Protein 7QXV (pdb70)

Solvent-accessible surface area: 16713 Å² total; per-residue (Å²): 217,63,75,45,90,71,9,70,115,13,85,74,102,37,123,72,80,173,27,49,56,4,3,101,96,36,65,40,15,7,0,47,0,4,29,20,14,29,96,98,39,2,104,31,4,104,53,94,15,115,36,0,0,52,24,0,83,67,0,18,36,0,70,0,28,1,44,11,70,38,0,14,0,30,2,20,1,107,1,48,94,45,112,14,61,35,159,72,3,49,0,74,14,76,110,53,0,5,0,80,5,26,20,80,54,18,48,12,4,0,7,2,69,42,146,44,247,162,27,86,93,54,0,0,10,1,0,4,44,34,0,55,7,1,1,29,0,41,33,17,162,132,8,64,63,103,20,4,109,62,7,23,85,110,12,54,31,134,129,35,82,139,29,161,78,91,120,126,102,58,121,162,84,86,120,72,91,41,81,80,132,37,1,26,57,57,0,110,75,12,58,59,42,132,52,4,65,98,1,19,160,133,5,52,24,71,49,30,58,0,2,133,18,10,26,103,71,0,1,45,54,5,58,51,54,0,0,28,55,0,0,57,14,0,57,123,65,81,10,46,0,36,0,40,0,18,35,104,2,3,47,0,5,10,8,11,83,0,74,121,22,30,97,112,154,75,76,0,8,0,86,22,158,94,4,24,0,48,0,34,46,91,42,9,45,30,0,12,0,0,67,8,17,18,176,42,35,61,10,6,1,0,0,1,2,4,101,110,30,47,86,0,0,23,0,37,3,28,58,74,161,58,107,73,8,64,94,65,0,93,104,1,6,80,129,12,88,82,174

Foldseek 3Di:
DQLQVLLVVLCVVCVPDDLQVSCVVSVHASQQNLLSCDVPFKFWWADDVVVLLVLQQQFWWWWKWFADPFKIKIFIGHSPPWADDQQWIWSPDAQGWTKIFNCVQWFTKMWGFDADPVGTKIKIWTAGLQNYTGMMIIHDPRTRVVSVVVSCVVTTDPDSDDRNHDPDPDLPQAPQADALVVLQVQQQPDADPVCVVVSCVVRVHDVVRSLVSHDVVFKAWFDLCLVVLLLVLQCVVFAWKWKWHHDPTMITIHTGGQPDWDADDQWIWTDDPGMIMTGRSVQFPTWMWGWGAHNQGTWIKIWTAGPVGDTRMIMTADDDPPHHGDVSRVVSVVVTGGD

Sequence (339 aa):
KSIYEQYLQAKADNPGKYARDLATLMGISEAELTHSRVSHDAKRLKGDARALLAALEAVGEVKAITRNTYAVHEQMGRYENQHLNGHAGLILNPRNLDLRLALNNQWASAFTLTEETRHGVRHSIQFFDHQGDALHKVYVTEQTDMPAWEALLAQFITTENPELQLEPLSAPEVTEPTATDEAVDAEWRAMTDVHEFAQLLKRNNLTRQQAFRAVGNDLAYQVDNSSLTQLLLNIAQQEQNEIMIFVGNRGCVQIFTGMIEKVTPHQDWINVFNQRFTLHLIETTIAESWITRKPTKDGFVTSSLELFAADGTQIAQLYGQRTEGQPEQTQWREQIARLNNNK

InterPro domains:
  IPR007845 Haemin-degrading HemS/ChuX domain [PF05171] (29-157)
  IPR007845 Haemin-degrading HemS/ChuX domain [PF05171] (207-337)
  IPR053733 Heme Transport and Utilization Superfamily [G3DSA:3.40.1570.10] (13-281)
  IPR053733 Heme Transport and Utilization Superfamily [G3DSA:3.40.1570.10] (82-333)
  IPR053733 Heme Transport and Utilization Superfamily [SSF144064] (4-338)

Organism: Yersinia enterocolitica (NCBI:txid630)

Radius of gyration: 20.81 Å; Cα contacts (8 Å, |Δi|>4): 729; chains: 1; bounding box: 58×43×39 Å

B-factor: mean 54.01, std 19.14, range [30.0, 168.68]

Nearest PDB structures (foldseek):
  7qxv-assembly1_A  TM=1.003E+00  e=5.743E-72  Yersinia enterocolitica
  2j0r-assembly1_A  TM=1.002E+00  e=6.030E-65  Yersinia enterocolitica
  2j0p-assembly1_A  TM=9.733E-01  e=3.669E-62  Yersinia enterocolitica
  4cdp-assembly1_A  TM=9.755E-01  e=5.292E-54  Escherichia coli O157:H7
  1u9t-assembly1_A-2  TM=9.437E-01  e=3.540E-50  Escherichia coli O157:H7 str. EDL933

Structure (mmCIF, N/CA/C/O backbone):
data_7QXV
#
_entry.id   7QXV
#
_cell.length_a   62.028
_cell.length_b   69.613
_cell.length_c   73.766
_cell.angle_alpha   90.000
_cell.angle_beta   90.000
_cell.angle_gamma   90.000
#
_symmetry.space_group_name_H-M   'P 21 21 21'
#
loop_
_entity.id
_entity.type
_entity.pdbx_description
1 polymer 'Hemin transport protein'
2 non-polymer DI(HYDROXYETHYL)ETHER
3 water water
#
loop_
_atom_site.group_PDB
_atom_site.id
_atom_site.type_symbol
_atom_site.label_atom_id
_atom_site.label_alt_id
_atom_site.label_comp_id
_atom_site.label_asym_id
_atom_site.label_entity_id
_atom_site.label_seq_id
_atom_site.pdbx_PDB_ins_code
_atom_site.Cartn_x
_atom_site.Cartn_y
_atom_site.Cartn_z
_atom_site.occupancy
_atom_site.B_iso_or_equiv
_atom_site.auth_seq_id
_atom_site.auth_comp_id
_atom_site.auth_asym_id
_atom_site.auth_atom_id
_atom_site.pdbx_PDB_model_num
ATOM 1 N N . LYS A 1 3 ? 42.177 -6.089 -26.369 1.00 68.21 3 LYS A N 1
ATOM 2 C CA . LYS A 1 3 ? 41.852 -7.408 -26.995 1.00 72.53 3 LYS A CA 1
ATOM 3 C C . LYS A 1 3 ? 40.837 -8.175 -26.129 1.00 69.53 3 LYS A C 1
ATOM 4 O O . LYS A 1 3 ? 39.674 -8.263 -26.564 1.00 68.91 3 LYS A O 1
ATOM 10 N N . SER A 1 4 ? 41.243 -8.720 -24.973 1.00 63.05 4 SER A N 1
ATOM 11 C CA . SER A 1 4 ? 40.367 -9.480 -24.035 1.00 60.96 4 SER A CA 1
ATOM 12 C C . SER A 1 4 ? 39.247 -8.575 -23.507 1.00 56.00 4 SER A C 1
ATOM 13 O O . SER A 1 4 ? 39.475 -7.347 -23.421 1.00 59.01 4 SER A O 1
ATOM 16 N N . ILE A 1 5 ? 38.087 -9.148 -23.160 1.00 53.77 5 ILE A N 1
ATOM 17 C CA . ILE A 1 5 ? 36.911 -8.375 -22.635 1.00 54.18 5 ILE A CA 1
ATOM 18 C C . ILE A 1 5 ? 37.335 -7.602 -21.374 1.00 46.61 5 ILE A C 1
ATOM 19 O O . ILE A 1 5 ? 36.964 -6.413 -21.267 1.00 45.80 5 ILE A O 1
ATOM 24 N N . TYR A 1 6 ? 38.102 -8.237 -20.484 1.00 43.55 6 TYR A N 1
ATOM 25 C CA . TYR A 1 6 ? 38.657 -7.607 -19.254 1.00 47.55 6 TYR A CA 1
ATOM 26 C C . TYR A 1 6 ? 39.462 -6.356 -19.617 1.00 49.96 6 TYR A C 1
ATOM 27 O O . TYR A 1 6 ? 39.260 -5.311 -18.976 1.00 45.07 6 TYR A O 1
ATOM 36 N N . GLU A 1 7 ? 40.340 -6.471 -20.619 1.00 56.04 7 GLU A N 1
ATOM 37 C CA . GLU A 1 7 ? 41.249 -5.387 -21.085 1.00 60.64 7 GLU A CA 1
ATOM 38 C C . GLU A 1 7 ? 40.409 -4.242 -21.650 1.00 52.83 7 GLU A C 1
ATOM 39 O O . GLU A 1 7 ? 40.708 -3.057 -21.372 1.00 52.60 7 GLU A O 1
ATOM 45 N N . GLN A 1 8 ? 39.373 -4.583 -22.402 1.00 49.86 8 GLN A N 1
ATOM 46 C CA . GLN A 1 8 ? 38.366 -3.588 -22.852 1.00 51.47 8 GLN A CA 1
ATOM 47 C C . GLN A 1 8 ? 37.738 -2.894 -21.637 1.00 48.50 8 GLN A C 1
ATOM 48 O O . GLN A 1 8 ? 37.540 -1.652 -21.659 1.00 48.71 8 GLN A O 1
ATOM 54 N N . TYR A 1 9 ? 37.426 -3.671 -20.606 1.00 47.04 9 TYR A N 1
ATOM 55 C CA . TYR A 1 9 ? 36.817 -3.155 -19.363 1.00 44.97 9 TYR A CA 1
ATOM 56 C C . TYR A 1 9 ? 37.763 -2.139 -18.735 1.00 46.93 9 TYR A C 1
ATOM 57 O O . TYR A 1 9 ? 37.309 -1.042 -18.377 1.00 48.05 9 TYR A O 1
ATOM 66 N N . LEU A 1 10 ? 39.033 -2.517 -18.579 1.00 47.65 10 LEU A N 1
ATOM 67 C CA . LEU A 1 10 ? 40.067 -1.641 -17.975 1.00 49.04 10 LEU A CA 1
ATOM 68 C C . LEU A 1 10 ? 40.146 -0.345 -18.771 1.00 48.95 10 LEU A C 1
ATOM 69 O O . LEU A 1 10 ? 40.173 0.732 -18.141 1.00 48.11 10 LEU A O 1
ATOM 74 N N . GLN A 1 11 ? 40.124 -0.449 -20.099 1.00 50.08 11 GLN A N 1
ATOM 75 C CA . GLN A 1 11 ? 40.181 0.736 -20.995 1.00 59.82 11 GLN A CA 1
ATOM 76 C C . GLN A 1 11 ? 38.958 1.632 -20.748 1.00 57.77 11 GLN A C 1
ATOM 77 O O . GLN A 1 11 ? 39.120 2.841 -20.534 1.00 56.85 11 GLN A O 1
ATOM 83 N N . ALA A 1 12 ? 37.762 1.052 -20.795 1.00 55.34 12 ALA A N 1
ATOM 84 C CA . ALA A 1 12 ? 36.488 1.782 -20.612 1.00 54.53 12 ALA A CA 1
ATOM 85 C C . ALA A 1 12 ? 36.495 2.475 -19.240 1.00 55.40 12 ALA A C 1
ATOM 86 O O . ALA A 1 12 ? 36.045 3.634 -19.158 1.00 55.61 12 ALA A O 1
ATOM 88 N N . LYS A 1 13 ? 36.996 1.796 -18.202 1.00 51.04 13 LYS A N 1
ATOM 89 C CA . LYS A 1 13 ? 37.036 2.342 -16.822 1.00 55.93 13 LYS A CA 1
ATOM 90 C C . LYS A 1 13 ? 37.967 3.559 -16.816 1.00 58.66 13 LYS A C 1
ATOM 91 O O . LYS A 1 13 ? 37.549 4.629 -16.321 1.00 57.75 13 LYS A O 1
ATOM 97 N N . ALA A 1 14 ? 39.181 3.408 -17.360 1.00 59.97 14 ALA A N 1
ATOM 98 C CA . ALA A 1 14 ? 40.148 4.517 -17.523 1.00 62.36 14 ALA A CA 1
ATOM 99 C C . ALA A 1 14 ? 39.468 5.677 -18.269 1.00 61.57 14 ALA A C 1
ATOM 100 O O . ALA A 1 14 ? 39.459 6.774 -17.726 1.00 54.04 14 ALA A O 1
ATOM 102 N N . ASP A 1 15 ? 38.859 5.420 -19.434 1.00 67.09 15 ASP A N 1
ATOM 103 C CA . ASP A 1 15 ? 38.306 6.472 -20.336 1.00 68.61 15 ASP A CA 1
ATOM 104 C C . ASP A 1 15 ? 37.010 7.072 -19.758 1.00 61.48 15 ASP A C 1
ATOM 105 O O . ASP A 1 15 ? 36.636 8.159 -20.201 1.00 60.23 15 ASP A O 1
ATOM 110 N N . ASN A 1 16 ? 36.341 6.385 -18.828 1.00 64.28 16 ASN A N 1
ATOM 111 C CA . ASN A 1 16 ? 35.089 6.846 -18.166 1.00 61.78 16 ASN A CA 1
ATOM 112 C C . ASN A 1 16 ? 35.218 6.642 -16.664 1.00 61.54 16 ASN A C 1
ATOM 113 O O . ASN A 1 16 ? 34.644 5.709 -16.106 1.00 66.97 16 ASN A O 1
ATOM 118 N N . PRO A 1 17 ? 35.968 7.522 -15.964 1.00 67.14 17 PRO A N 1
ATOM 119 C CA . PRO A 1 17 ? 36.185 7.396 -14.521 1.00 63.93 17 PRO A CA 1
ATOM 120 C C . PRO A 1 17 ? 34.931 7.627 -13.667 1.00 65.44 17 PRO A C 1
ATOM 121 O O . PRO A 1 17 ? 34.979 7.298 -12.496 1.00 63.69 17 PRO A O 1
ATOM 125 N N . GLY A 1 18 ? 33.877 8.213 -14.251 1.00 63.75 18 GLY A N 1
ATOM 126 C CA . GLY A 1 18 ? 32.623 8.539 -13.544 1.00 64.31 18 GLY A CA 1
ATOM 127 C C . GLY A 1 18 ? 31.554 7.465 -13.694 1.00 64.90 18 GLY A C 1
ATOM 128 O O . GLY A 1 18 ? 30.443 7.692 -13.194 1.00 66.84 18 GLY A O 1
ATOM 129 N N . LYS A 1 19 ? 31.859 6.329 -14.332 1.00 64.83 19 LYS A N 1
ATOM 130 C CA . LYS A 1 19 ? 30.834 5.345 -14.778 1.00 63.70 19 LYS A CA 1
ATOM 131 C C . LYS A 1 19 ? 30.905 4.056 -13.955 1.00 64.73 19 LYS A C 1
ATOM 132 O O . LYS A 1 19 ? 32.012 3.510 -13.766 1.00 64.05 19 LYS A O 1
ATOM 138 N N . TYR A 1 20 ? 29.737 3.565 -13.551 1.00 61.08 20 TYR A N 1
ATOM 139 C CA . TYR A 1 20 ? 29.552 2.315 -12.777 1.00 62.71 20 TYR A CA 1
ATOM 140 C C . TYR A 1 20 ? 29.555 1.108 -13.718 1.00 51.31 20 TYR A C 1
ATOM 141 O O . TYR A 1 20 ? 29.376 1.252 -14.941 1.00 45.48 20 TYR A O 1
ATOM 150 N N . ALA A 1 21 ? 29.763 -0.071 -13.138 1.00 43.27 21 ALA A N 1
ATOM 151 C CA . ALA A 1 21 ? 29.884 -1.352 -13.866 1.00 46.19 21 ALA A CA 1
ATOM 152 C C . ALA A 1 21 ? 28.786 -1.411 -14.932 1.00 47.92 21 ALA A C 1
ATOM 153 O O . ALA A 1 21 ? 29.086 -1.740 -16.071 1.00 46.32 21 ALA A O 1
ATOM 155 N N . ARG A 1 22 ? 27.547 -1.103 -14.545 1.00 50.12 22 ARG A N 1
ATOM 156 C CA . ARG A 1 22 ? 26.360 -1.207 -15.417 1.00 49.13 22 ARG A CA 1
ATOM 157 C C . ARG A 1 22 ? 26.614 -0.370 -16.677 1.00 52.78 22 ARG A C 1
ATOM 158 O O . ARG A 1 22 ? 26.462 -0.928 -17.756 1.00 49.12 22 ARG A O 1
ATOM 166 N N . ASP A 1 23 ? 26.985 0.908 -16.545 1.00 53.80 23 ASP A N 1
ATOM 167 C CA . ASP A 1 23 ? 27.116 1.832 -17.706 1.00 57.77 23 ASP A CA 1
ATOM 168 C C . ASP A 1 23 ? 28.367 1.477 -18.525 1.00 57.80 23 ASP A C 1
ATOM 169 O O . ASP A 1 23 ? 28.327 1.690 -19.746 1.00 53.90 23 ASP A O 1
ATOM 174 N N . LEU A 1 24 ? 29.428 0.964 -17.884 1.00 48.01 24 LEU A N 1
ATOM 175 C CA . LEU A 1 24 ? 30.634 0.458 -18.590 1.00 51.77 24 LEU A CA 1
ATOM 176 C C . LEU A 1 24 ? 30.286 -0.744 -19.489 1.00 47.77 24 LEU A C 1
ATOM 177 O O . LEU A 1 24 ? 30.900 -0.850 -20.573 1.00 45.19 24 LEU A O 1
ATOM 182 N N . ALA A 1 25 ? 29.386 -1.628 -19.048 1.00 46.91 25 ALA A N 1
ATOM 183 C CA . ALA A 1 25 ? 28.868 -2.788 -19.822 1.00 50.60 25 ALA A CA 1
ATOM 184 C C . ALA A 1 25 ? 28.158 -2.303 -21.097 1.00 48.40 25 ALA A C 1
ATOM 185 O O . ALA A 1 25 ? 28.423 -2.864 -22.180 1.00 48.17 25 ALA A O 1
ATOM 187 N N . THR A 1 26 ? 27.290 -1.299 -20.971 1.00 46.53 26 THR A N 1
ATOM 188 C CA . THR A 1 26 ? 26.540 -0.705 -22.103 1.00 53.52 26 THR A CA 1
ATOM 189 C C . THR A 1 26 ? 27.529 -0.212 -23.161 1.00 52.63 26 THR A C 1
ATOM 190 O O . THR A 1 26 ? 27.500 -0.761 -24.269 1.00 51.41 26 THR A O 1
ATOM 194 N N . LEU A 1 27 ? 28.372 0.765 -22.820 1.00 52.46 27 LEU A N 1
ATOM 195 C CA . LEU A 1 27 ? 29.472 1.259 -23.692 1.00 56.15 27 LEU A CA 1
ATOM 196 C C . LEU A 1 27 ? 30.167 0.083 -24.385 1.00 54.24 27 LEU A C 1
ATOM 197 O O . LEU A 1 27 ? 30.396 0.165 -25.605 1.00 58.17 27 LEU A O 1
ATOM 202 N N . MET A 1 28 ? 30.503 -0.962 -23.625 1.00 46.75 28 MET A N 1
ATOM 203 C CA . MET A 1 28 ? 31.230 -2.150 -24.134 1.00 46.09 28 MET A CA 1
ATOM 204 C C . MET A 1 28 ? 30.323 -3.042 -24.994 1.00 42.94 28 MET A C 1
ATOM 205 O O . MET A 1 28 ? 30.870 -3.957 -25.624 1.00 41.14 28 MET A O 1
ATOM 210 N N . GLY A 1 29 ? 28.999 -2.834 -24.965 1.00 44.80 29 GLY A N 1
ATOM 211 C CA . GLY A 1 29 ? 27.994 -3.632 -25.699 1.00 42.20 29 GLY A CA 1
ATOM 212 C C . GLY A 1 29 ? 27.828 -5.039 -25.150 1.00 42.84 29 GLY A C 1
ATOM 213 O O . GLY A 1 29 ? 27.523 -5.945 -25.956 1.00 38.71 29 GLY A O 1
ATOM 214 N N . ILE A 1 30 ? 27.962 -5.223 -23.831 1.00 40.30 30 ILE A N 1
ATOM 215 C CA . ILE A 1 30 ? 27.686 -6.530 -23.158 1.00 41.97 30 ILE A CA 1
ATOM 216 C C . ILE A 1 30 ? 26.754 -6.314 -21.960 1.00 41.85 30 ILE A C 1
ATOM 217 O O . ILE A 1 30 ? 26.504 -5.143 -21.583 1.00 40.94 30 ILE A O 1
ATOM 222 N N . SER A 1 31 ? 26.262 -7.408 -21.376 1.00 35.38 31 SER A N 1
ATOM 223 C CA . SER A 1 31 ? 25.489 -7.359 -20.118 1.00 37.28 31 SER A CA 1
ATOM 224 C C . SER A 1 31 ? 26.463 -7.141 -18.962 1.00 40.16 31 SER A C 1
ATOM 225 O O . SER A 1 31 ? 27.680 -7.448 -19.122 1.00 38.98 31 SER A O 1
ATOM 228 N N . GLU A 1 32 ? 25.948 -6.649 -17.833 1.00 42.61 32 GLU A N 1
ATOM 229 C CA . GLU A 1 32 ? 26.733 -6.487 -16.584 1.00 43.82 32 GLU A CA 1
ATOM 230 C C . GLU A 1 32 ? 27.236 -7.869 -16.135 1.00 41.99 32 GLU A C 1
ATOM 231 O O . GLU A 1 32 ? 28.390 -7.960 -15.658 1.00 42.71 32 GLU A O 1
ATOM 237 N N . ALA A 1 33 ? 26.418 -8.907 -16.299 1.00 38.65 33 ALA A N 1
ATOM 238 C CA . ALA A 1 33 ? 26.782 -10.304 -15.977 1.00 40.32 33 ALA A CA 1
ATOM 239 C C . ALA A 1 33 ? 28.052 -10.709 -16.725 1.00 41.02 33 ALA A C 1
ATOM 240 O O . ALA A 1 33 ? 28.922 -11.317 -16.084 1.00 46.04 33 ALA A O 1
ATOM 242 N N . GLU A 1 34 ? 28.151 -10.420 -18.024 1.00 46.20 34 GLU A N 1
ATOM 243 C CA . GLU A 1 34 ? 29.299 -10.850 -18.887 1.00 45.05 34 GLU A CA 1
ATOM 244 C C . GLU A 1 34 ? 30.558 -10.074 -18.514 1.00 40.72 34 GLU A C 1
ATOM 245 O O . GLU A 1 34 ? 31.632 -10.682 -18.487 1.00 42.01 34 GLU A O 1
ATOM 251 N N . LEU A 1 35 ? 30.416 -8.783 -18.221 1.00 38.88 35 LEU A N 1
ATOM 252 C CA . LEU A 1 35 ? 31.489 -7.962 -17.628 1.00 42.09 35 LEU A CA 1
ATOM 253 C C . LEU A 1 35 ? 32.012 -8.635 -16.361 1.00 42.03 35 LEU A C 1
ATOM 254 O O . LEU A 1 35 ? 33.209 -8.814 -16.239 1.00 44.00 35 LEU A O 1
ATOM 259 N N . THR A 1 36 ? 31.142 -8.983 -15.436 1.00 41.60 36 THR A N 1
ATOM 260 C CA . THR A 1 36 ? 31.541 -9.635 -14.166 1.00 43.10 36 THR A CA 1
ATOM 261 C C . THR A 1 36 ? 32.272 -10.950 -14.492 1.00 42.45 36 THR A C 1
ATOM 262 O O . THR A 1 36 ? 33.241 -11.298 -13.814 1.00 48.63 36 THR A O 1
ATOM 266 N N . HIS A 1 37 ? 31.786 -11.706 -15.465 1.00 41.94 37 HIS A N 1
ATOM 267 C CA . HIS A 1 37 ? 32.366 -13.010 -15.863 1.00 41.67 37 HIS A CA 1
ATOM 268 C C . HIS A 1 37 ? 33.844 -12.796 -16.241 1.00 47.70 37 HIS A C 1
ATOM 269 O O . HIS A 1 37 ? 34.682 -13.652 -15.855 1.00 43.65 37 HIS A O 1
ATOM 276 N N . SER A 1 38 ? 34.149 -11.688 -16.936 1.00 44.83 38 SER A N 1
ATOM 277 C CA . SER A 1 38 ? 35.513 -11.327 -17.415 1.00 43.42 38 SER A CA 1
ATOM 278 C C . SER A 1 38 ? 36.390 -10.909 -16.231 1.00 43.86 38 SER A C 1
ATOM 279 O O . SER A 1 38 ? 37.619 -10.982 -16.361 1.00 39.62 38 SER A O 1
ATOM 282 N N . ARG A 1 39 ? 35.783 -10.467 -15.128 1.00 40.82 39 ARG A N 1
ATOM 283 C CA . ARG A 1 39 ? 36.527 -10.019 -13.924 1.00 39.80 39 ARG A CA 1
ATOM 284 C C . ARG A 1 39 ? 36.836 -11.223 -13.047 1.00 38.66 39 ARG A C 1
ATOM 285 O O . ARG A 1 39 ? 37.546 -11.056 -12.062 1.00 43.49 39 ARG A O 1
ATOM 293 N N . VAL A 1 40 ? 36.374 -12.413 -13.416 1.00 39.20 40 VAL A N 1
ATOM 294 C CA . VAL A 1 40 ? 36.761 -13.631 -12.658 1.00 42.49 40 VAL A CA 1
ATOM 295 C C . VAL A 1 40 ? 38.261 -13.917 -12.885 1.00 49.95 40 VAL A C 1
ATOM 296 O O . VAL A 1 40 ? 38.719 -13.866 -14.052 1.00 44.95 40 VAL A O 1
ATOM 300 N N . SER A 1 41 ? 38.978 -14.237 -11.802 1.00 49.64 41 SER A N 1
ATOM 301 C CA . SER A 1 41 ? 40.450 -14.414 -11.736 1.00 58.54 41 SER A CA 1
ATOM 302 C C . SER A 1 41 ? 41.123 -13.063 -11.435 1.00 56.94 41 SER A C 1
ATOM 303 O O . SER A 1 41 ? 42.327 -13.085 -11.151 1.00 54.68 41 SER A O 1
ATOM 306 N N . HIS A 1 42 ? 40.390 -11.939 -11.473 1.00 50.86 42 HIS A N 1
ATOM 307 C CA . HIS A 1 42 ? 40.945 -10.581 -11.220 1.00 51.93 42 HIS A CA 1
ATOM 308 C C . HIS A 1 42 ? 40.440 -10.072 -9.871 1.00 47.48 42 HIS A C 1
ATOM 309 O O . HIS A 1 42 ? 41.230 -10.069 -8.942 1.00 49.85 42 HIS A O 1
ATOM 316 N N . ASP A 1 43 ? 39.181 -9.648 -9.773 1.00 51.97 43 ASP A N 1
ATOM 317 C CA . ASP A 1 43 ? 38.569 -9.180 -8.493 1.00 50.49 43 ASP A CA 1
ATOM 318 C C . ASP A 1 43 ? 37.217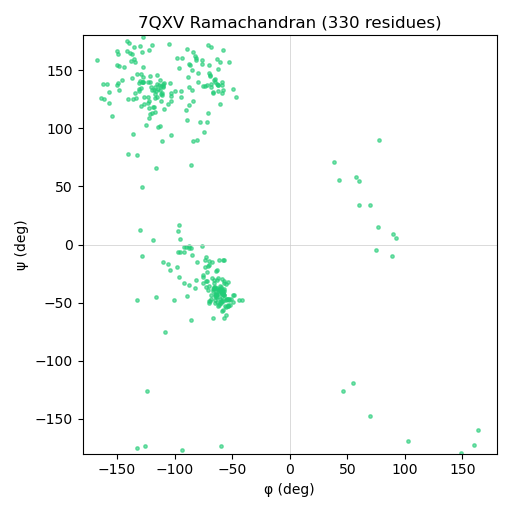 -9.854 -8.226 1.00 46.79 43 ASP A C 1
ATOM 319 O O . ASP A 1 43 ? 36.546 -9.375 -7.317 1.00 46.18 43 ASP A O 1
ATOM 324 N N . ALA A 1 44 ? 36.850 -10.917 -8.961 1.00 41.03 44 ALA A N 1
ATOM 325 C CA . ALA A 1 44 ? 35.548 -11.602 -8.855 1.00 42.04 44 ALA A CA 1
ATOM 326 C C . ALA A 1 44 ? 35.736 -13.119 -8.835 1.00 42.75 44 ALA A C 1
ATOM 327 O O . ALA A 1 44 ? 36.784 -13.571 -9.271 1.00 45.74 44 ALA A O 1
ATOM 329 N N . LYS A 1 45 ? 34.746 -13.860 -8.339 1.00 43.29 45 LYS A N 1
ATOM 330 C CA . LYS A 1 45 ? 34.676 -15.348 -8.388 1.00 45.61 45 LYS A CA 1
ATOM 331 C C . LYS A 1 45 ? 33.249 -15.770 -8.767 1.00 42.57 45 LYS A C 1
ATOM 332 O O . LYS A 1 45 ? 32.304 -15.103 -8.367 1.00 41.56 45 LYS A O 1
ATOM 338 N N . ARG A 1 46 ? 33.105 -16.834 -9.545 1.00 40.14 46 ARG A N 1
ATOM 339 C CA . ARG A 1 46 ? 31.808 -17.472 -9.817 1.00 40.12 46 ARG A CA 1
ATOM 340 C C . ARG A 1 46 ? 31.345 -18.143 -8.523 1.00 44.41 46 ARG A C 1
ATOM 341 O O . ARG A 1 46 ? 32.217 -18.617 -7.777 1.00 43.35 46 ARG A O 1
ATOM 349 N N . LEU A 1 47 ? 30.026 -18.152 -8.270 1.00 45.97 47 LEU A N 1
ATOM 350 C CA . LEU A 1 47 ? 29.377 -18.863 -7.132 1.00 46.83 47 LEU A CA 1
ATOM 351 C C . LEU A 1 47 ? 28.475 -19.956 -7.704 1.00 44.99 47 LEU A C 1
ATOM 352 O O . LEU A 1 47 ? 27.853 -19.669 -8.728 1.00 45.66 47 LEU A O 1
ATOM 357 N N . LYS A 1 48 ? 28.483 -21.144 -7.082 1.00 51.93 48 LYS A N 1
ATOM 358 C CA . LYS A 1 48 ? 27.588 -22.319 -7.298 1.00 59.77 48 LYS A CA 1
ATOM 359 C C . LYS A 1 48 ? 26.126 -21.886 -7.367 1.00 65.53 48 LYS A C 1
ATOM 360 O O . LYS A 1 48 ? 25.661 -21.275 -6.385 1.00 68.23 48 LYS A O 1
ATOM 366 N N . GLY A 1 49 ? 25.429 -22.278 -8.444 1.00 79.82 49 GLY A N 1
ATOM 367 C CA . GLY A 1 49 ? 24.091 -21.792 -8.849 1.00 79.50 49 GLY A CA 1
ATOM 368 C C . GLY A 1 49 ? 23.025 -22.041 -7.792 1.00 79.62 49 GLY A C 1
ATOM 369 O O . GLY A 1 49 ? 23.375 -22.503 -6.687 1.00 90.25 49 GLY A O 1
ATOM 370 N N . ASP A 1 50 ? 21.764 -21.752 -8.135 1.00 77.48 50 ASP A N 1
ATOM 371 C CA . ASP A 1 50 ? 20.594 -21.787 -7.223 1.00 64.50 50 ASP A CA 1
ATOM 372 C C . ASP A 1 50 ? 20.639 -20.520 -6.351 1.00 53.53 50 ASP A C 1
ATOM 373 O O . ASP A 1 50 ? 21.251 -20.550 -5.272 1.00 47.88 50 ASP A O 1
ATOM 378 N N . ALA A 1 51 ? 20.019 -19.431 -6.809 1.00 44.73 51 ALA A N 1
ATOM 379 C CA . ALA A 1 51 ? 19.836 -18.192 -6.023 1.00 42.06 51 ALA A CA 1
ATOM 380 C C . ALA A 1 51 ? 19.089 -18.490 -4.726 1.00 45.40 51 ALA A C 1
ATOM 381 O O . ALA A 1 51 ? 19.330 -17.772 -3.757 1.00 49.23 51 ALA A O 1
ATOM 383 N N . ARG A 1 52 ? 18.190 -19.478 -4.717 1.00 48.52 52 ARG A N 1
ATOM 384 C CA . ARG A 1 52 ? 17.433 -19.877 -3.496 1.00 54.74 52 ARG A CA 1
ATOM 385 C C . ARG A 1 52 ? 18.421 -20.302 -2.394 1.00 47.60 52 ARG A C 1
ATOM 386 O O . ARG A 1 52 ? 18.236 -19.874 -1.248 1.00 47.67 52 ARG A O 1
ATOM 394 N N . ALA A 1 53 ? 19.434 -21.103 -2.734 1.00 46.29 53 ALA A N 1
ATOM 395 C CA . ALA A 1 53 ? 20.478 -21.590 -1.799 1.00 45.29 53 ALA A CA 1
ATOM 396 C C . ALA A 1 53 ? 21.318 -20.417 -1.279 1.00 42.93 53 A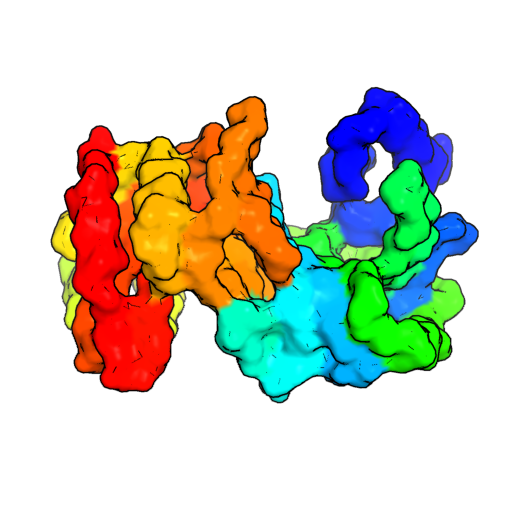LA A C 1
ATOM 397 O O . ALA A 1 53 ? 21.640 -20.408 -0.075 1.00 42.50 53 ALA A O 1
ATOM 399 N N . LEU A 1 54 ? 21.693 -19.479 -2.151 1.00 42.21 54 LEU A N 1
ATOM 400 C CA . LEU A 1 54 ? 22.532 -18.313 -1.752 1.00 44.46 54 LEU A CA 1
ATOM 401 C C . LEU A 1 54 ? 21.722 -17.392 -0.840 1.00 40.29 54 LEU A C 1
ATOM 402 O O . LEU A 1 54 ? 22.287 -16.904 0.183 1.00 36.39 54 LEU A O 1
ATOM 407 N N . LEU A 1 55 ? 20.464 -17.151 -1.205 1.00 40.07 55 LEU A N 1
ATOM 408 C CA . LEU A 1 55 ? 19.557 -16.268 -0.431 1.00 41.57 55 LEU A CA 1
ATOM 409 C C . LEU A 1 55 ? 19.346 -16.882 0.953 1.00 38.81 55 LEU A C 1
ATOM 410 O O . LEU A 1 55 ? 19.559 -16.168 1.946 1.00 39.94 55 LEU A O 1
ATOM 415 N N . ALA A 1 56 ? 19.009 -18.169 1.014 1.00 34.31 56 ALA A N 1
ATOM 416 C CA . ALA A 1 56 ? 18.824 -18.905 2.283 1.00 35.13 56 ALA A CA 1
ATOM 417 C C . ALA A 1 56 ? 20.087 -18.754 3.138 1.00 37.59 56 ALA A C 1
ATOM 418 O O . ALA A 1 56 ? 19.955 -18.464 4.334 1.00 41.48 56 ALA A O 1
ATOM 420 N N . ALA A 1 57 ? 21.265 -18.949 2.535 1.00 42.02 57 ALA A N 1
ATOM 421 C CA . ALA A 1 57 ? 22.570 -18.939 3.217 1.00 39.90 57 ALA A CA 1
ATOM 422 C C . ALA A 1 57 ? 22.838 -17.538 3.748 1.00 35.76 57 ALA A C 1
ATOM 423 O O . ALA A 1 57 ? 23.348 -17.423 4.858 1.00 42.01 57 ALA A O 1
ATOM 425 N N . LEU A 1 58 ? 22.441 -16.507 3.022 1.00 34.60 58 LEU A N 1
ATOM 426 C CA . LEU A 1 58 ? 22.666 -15.097 3.463 1.00 39.84 58 LEU A CA 1
ATOM 427 C C . LEU A 1 58 ? 22.023 -14.821 4.831 1.00 41.01 58 LEU A C 1
ATOM 428 O O . LEU A 1 58 ? 22.302 -13.763 5.407 1.00 44.53 58 LEU A O 1
ATOM 433 N N . GLU A 1 59 ? 21.149 -15.690 5.331 1.00 41.75 59 GLU A N 1
ATOM 434 C CA . GLU A 1 59 ? 20.518 -15.458 6.647 1.00 42.91 59 GLU A CA 1
ATOM 435 C C . GLU A 1 59 ? 21.595 -15.465 7.741 1.00 42.22 59 GLU A C 1
ATOM 436 O O . GLU A 1 59 ? 21.418 -14.779 8.736 1.00 43.53 59 GLU A O 1
ATOM 442 N N . ALA A 1 60 ? 22.670 -16.224 7.551 1.00 44.88 60 ALA A N 1
ATOM 443 C CA . ALA A 1 60 ? 23.747 -16.426 8.549 1.00 41.35 60 ALA A CA 1
ATOM 444 C C . ALA A 1 60 ? 24.599 -15.163 8.748 1.00 42.65 60 ALA A C 1
ATOM 445 O O . ALA A 1 60 ? 25.273 -15.106 9.774 1.00 41.09 60 ALA A O 1
ATOM 447 N N . VAL A 1 61 ? 24.572 -14.190 7.830 1.00 42.13 61 VAL A N 1
ATOM 448 C CA . VAL A 1 61 ? 25.604 -13.115 7.773 1.00 41.83 61 VAL A CA 1
ATOM 449 C C . VAL A 1 61 ? 25.120 -11.844 8.474 1.00 42.14 61 VAL A C 1
ATOM 450 O O . VAL A 1 61 ? 25.920 -10.911 8.571 1.00 44.68 61 VAL A O 1
ATOM 454 N N . GLY A 1 62 ? 23.867 -11.773 8.910 1.00 42.01 62 GLY A N 1
ATOM 455 C CA . GLY A 1 62 ? 23.365 -10.595 9.641 1.00 39.34 62 GLY A CA 1
ATOM 456 C C . GLY A 1 62 ? 23.237 -9.384 8.741 1.00 41.70 62 GLY A C 1
ATOM 457 O O . GLY A 1 62 ? 22.900 -9.551 7.549 1.00 43.41 62 GLY A O 1
ATOM 458 N N . GLU A 1 63 ? 23.446 -8.193 9.294 1.00 39.56 63 GLU A N 1
ATOM 459 C CA . GLU A 1 63 ? 23.099 -6.916 8.612 1.00 43.91 63 GLU A CA 1
ATOM 460 C C . GLU A 1 63 ? 23.981 -6.727 7.385 1.00 41.56 63 GLU A C 1
ATOM 461 O O . GLU A 1 63 ? 25.195 -6.823 7.541 1.00 43.07 63 GLU A O 1
ATOM 467 N N . VAL A 1 64 ? 23.389 -6.400 6.239 1.00 41.37 64 VAL A N 1
ATOM 468 C CA . VAL A 1 64 ? 24.125 -6.061 4.983 1.00 39.58 64 VAL A CA 1
ATOM 469 C C . VAL A 1 64 ? 23.384 -4.924 4.287 1.00 37.24 64 VAL A C 1
ATOM 470 O O . VAL A 1 64 ? 22.344 -4.475 4.802 1.00 38.56 64 VAL A O 1
ATOM 474 N N . LYS A 1 65 ? 23.951 -4.419 3.202 1.00 37.21 65 LYS A N 1
ATOM 475 C CA . LYS A 1 65 ? 23.263 -3.461 2.305 1.00 40.67 65 LYS A CA 1
ATOM 476 C C . LYS A 1 65 ? 22.811 -4.234 1.059 1.00 41.04 65 LYS A C 1
ATOM 477 O O . LYS A 1 65 ? 23.649 -4.908 0.425 1.00 38.10 65 LYS A O 1
ATOM 483 N N . ALA A 1 66 ? 21.504 -4.181 0.792 1.00 37.39 66 ALA A N 1
ATOM 484 C CA . ALA A 1 66 ? 20.832 -4.782 -0.372 1.00 37.21 66 ALA A CA 1
ATOM 485 C C . ALA A 1 66 ? 20.612 -3.670 -1.396 1.00 37.12 66 ALA A C 1
ATOM 486 O O . ALA A 1 66 ? 20.150 -2.571 -0.982 1.00 34.59 66 ALA A O 1
ATOM 488 N N . ILE A 1 67 ? 20.966 -3.911 -2.661 1.00 37.91 67 ILE A N 1
ATOM 489 C CA . ILE A 1 67 ? 20.751 -2.916 -3.760 1.00 40.02 67 ILE A CA 1
ATOM 490 C C . ILE A 1 67 ? 19.990 -3.562 -4.910 1.00 37.48 67 ILE A C 1
ATOM 491 O O . ILE A 1 67 ? 20.461 -4.564 -5.462 1.00 40.51 67 ILE A O 1
ATOM 496 N N . THR A 1 68 ? 18.832 -2.989 -5.217 1.00 37.59 68 THR A N 1
ATOM 497 C CA . THR A 1 68 ? 17.964 -3.376 -6.346 1.00 38.81 68 THR A CA 1
ATOM 498 C C . THR A 1 68 ? 17.804 -2.131 -7.214 1.00 40.47 68 THR A C 1
ATOM 499 O O . THR A 1 68 ? 17.682 -1.011 -6.618 1.00 38.52 68 THR A O 1
ATOM 503 N N . ARG A 1 69 ? 17.818 -2.285 -8.539 1.00 34.53 69 ARG A N 1
ATOM 504 C CA . ARG A 1 69 ? 17.609 -1.114 -9.423 1.00 36.51 69 ARG A CA 1
ATOM 505 C C . ARG A 1 69 ? 16.952 -1.512 -10.745 1.00 36.33 69 ARG A C 1
ATOM 506 O O . ARG A 1 69 ? 16.888 -2.712 -11.106 1.00 34.11 69 ARG A O 1
ATOM 514 N N . ASN A 1 70 ? 16.488 -0.495 -11.438 1.00 31.11 70 ASN A N 1
ATOM 515 C CA . ASN A 1 70 ? 16.159 -0.585 -12.874 1.00 37.32 70 ASN A CA 1
ATOM 516 C C . ASN A 1 70 ? 16.946 0.533 -13.546 1.00 37.23 70 ASN A C 1
ATOM 517 O O . ASN A 1 70 ? 17.730 1.180 -12.846 1.00 43.75 70 ASN A O 1
ATOM 522 N N . THR A 1 71 ? 16.732 0.770 -14.828 1.00 35.50 71 THR A N 1
ATOM 523 C CA . THR A 1 71 ? 17.465 1.822 -15.562 1.00 38.44 71 THR A CA 1
ATOM 524 C C . THR A 1 71 ? 17.294 3.170 -14.853 1.00 40.16 71 THR A C 1
ATOM 525 O O . THR A 1 71 ? 18.249 3.976 -14.904 1.00 45.81 71 THR A O 1
ATOM 529 N N . TYR A 1 72 ? 16.141 3.435 -14.232 1.00 37.75 72 TYR A N 1
ATOM 530 C CA . TYR A 1 72 ? 15.742 4.823 -13.865 1.00 37.40 72 TYR A CA 1
ATOM 531 C C . TYR A 1 72 ? 15.883 5.039 -12.359 1.00 37.94 72 TYR A C 1
ATOM 532 O O . TYR A 1 72 ? 15.953 6.217 -11.951 1.00 36.62 72 TYR A O 1
ATOM 541 N N . ALA A 1 73 ? 15.985 3.969 -11.563 1.00 38.54 73 ALA A N 1
ATOM 542 C CA . ALA A 1 73 ? 15.847 4.060 -10.091 1.00 36.68 73 ALA A CA 1
ATOM 543 C C . ALA A 1 73 ? 16.710 3.012 -9.402 1.00 38.69 73 ALA A C 1
ATOM 544 O O . ALA A 1 73 ? 16.641 1.817 -9.820 1.00 33.48 73 ALA A O 1
ATOM 546 N N . VAL A 1 74 ? 17.456 3.470 -8.381 1.00 37.71 74 VAL A N 1
ATOM 547 C CA . VAL A 1 74 ? 18.355 2.655 -7.526 1.00 38.94 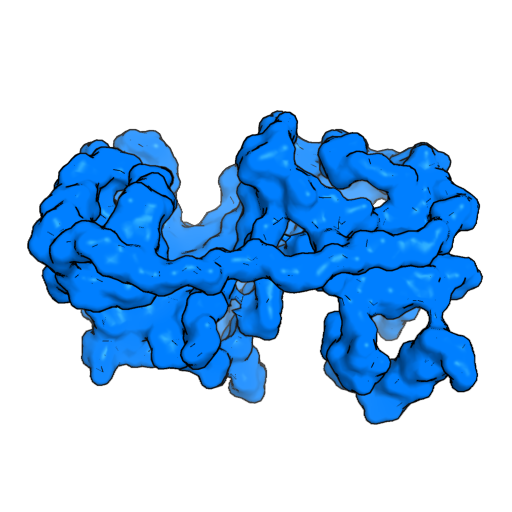74 VAL A CA 1
ATOM 548 C C . VAL A 1 74 ? 17.831 2.717 -6.092 1.00 39.89 74 VAL A C 1
ATOM 549 O O . VAL A 1 74 ? 17.684 3.862 -5.548 1.00 35.77 74 VAL A O 1
ATOM 553 N N . HIS A 1 75 ? 17.617 1.542 -5.500 1.00 35.76 75 HIS A N 1
ATOM 554 C CA . HIS A 1 75 ? 17.094 1.360 -4.124 1.00 38.42 75 HIS A CA 1
ATOM 555 C C . HIS A 1 75 ? 18.145 0.618 -3.279 1.00 36.26 75 HIS A C 1
ATOM 556 O O . HIS A 1 75 ? 18.470 -0.533 -3.614 1.00 34.19 75 HIS A O 1
ATOM 563 N N . GLU A 1 76 ? 18.651 1.248 -2.220 1.00 34.45 76 GLU A N 1
ATOM 564 C CA . GLU A 1 76 ? 19.700 0.672 -1.337 1.00 40.09 76 GLU A CA 1
ATOM 565 C C . GLU A 1 76 ? 19.169 0.635 0.095 1.00 38.55 76 GLU A C 1
ATOM 566 O O . GLU A 1 76 ? 18.789 1.711 0.638 1.00 33.62 76 GLU A O 1
ATOM 572 N N . GLN A 1 77 ? 19.160 -0.546 0.697 1.00 34.82 77 GLN A N 1
ATOM 573 C CA . GLN A 1 77 ? 18.461 -0.747 1.986 1.00 41.00 77 GLN A CA 1
ATOM 574 C C . GLN A 1 77 ? 19.306 -1.652 2.881 1.00 39.78 77 GLN A C 1
ATOM 575 O O . GLN A 1 77 ? 19.588 -2.802 2.482 1.00 39.21 77 GLN A O 1
ATOM 581 N N . MET A 1 78 ? 19.605 -1.160 4.080 1.00 37.91 78 MET A N 1
ATOM 582 C CA . MET A 1 78 ? 20.228 -1.936 5.185 1.00 42.71 78 MET A CA 1
ATOM 583 C C . MET A 1 78 ? 19.233 -2.975 5.703 1.00 37.57 78 MET A C 1
ATOM 584 O O . MET A 1 78 ? 18.069 -2.626 5.863 1.00 39.44 78 MET A O 1
ATOM 589 N N . GLY A 1 79 ? 19.671 -4.196 5.988 1.00 34.69 79 GLY A N 1
ATOM 590 C CA . GLY A 1 79 ? 18.829 -5.156 6.723 1.00 32.41 79 GLY A CA 1
ATOM 591 C C . GLY A 1 79 ? 19.332 -6.580 6.597 1.00 33.95 79 GLY A C 1
ATOM 592 O O . GLY A 1 79 ? 20.480 -6.762 6.290 1.00 36.91 79 GLY A O 1
ATOM 593 N N . ARG A 1 80 ? 18.485 -7.568 6.845 1.00 36.56 80 ARG A N 1
ATOM 594 C CA . ARG A 1 80 ? 18.913 -8.970 7.045 1.00 37.24 80 ARG A CA 1
ATOM 595 C C . ARG A 1 80 ? 18.034 -9.878 6.202 1.00 40.02 80 ARG A C 1
ATOM 596 O O . ARG A 1 80 ? 16.864 -9.537 6.048 1.00 42.69 80 ARG A O 1
ATOM 604 N N . TYR A 1 81 ? 18.576 -10.988 5.694 1.00 43.67 81 TYR A N 1
ATOM 605 C CA . TYR A 1 81 ? 17.829 -11.977 4.867 1.00 40.85 81 TYR A CA 1
ATOM 606 C C . TYR A 1 81 ? 17.124 -12.968 5.800 1.00 43.69 81 TYR A C 1
ATOM 607 O O . TYR A 1 81 ? 17.478 -14.171 5.839 1.00 42.06 81 TYR A O 1
ATOM 616 N N . GLU A 1 82 ? 16.120 -12.480 6.529 1.00 43.90 82 GLU A N 1
ATOM 617 C CA . GLU A 1 82 ? 15.296 -13.341 7.426 1.00 50.54 82 GLU A CA 1
ATOM 618 C C . GLU A 1 82 ? 13.820 -13.249 7.036 1.00 48.52 82 GLU A C 1
ATOM 619 O O . GLU A 1 82 ? 13.461 -12.371 6.211 1.00 44.98 82 GLU A O 1
ATOM 625 N N . ASN A 1 83 ? 13.009 -14.165 7.573 1.00 44.95 83 ASN A N 1
ATOM 626 C CA . ASN A 1 83 ? 11.559 -14.268 7.264 1.00 43.58 83 ASN A CA 1
ATOM 627 C C . ASN A 1 83 ? 11.451 -14.516 5.762 1.00 41.57 83 ASN A C 1
ATOM 628 O O . ASN A 1 83 ? 10.846 -13.719 5.044 1.00 39.16 83 ASN A O 1
ATOM 633 N N . GLN A 1 84 ? 12.144 -15.558 5.335 1.00 40.41 84 GLN A N 1
ATOM 634 C CA . GLN A 1 84 ? 12.271 -15.980 3.933 1.00 44.94 84 GLN A CA 1
ATOM 635 C C . GLN A 1 84 ? 11.086 -16.895 3.643 1.00 43.23 84 GLN A C 1
ATOM 636 O O . GLN A 1 84 ? 10.800 -17.767 4.477 1.00 40.99 84 GLN A O 1
ATOM 642 N N . HIS A 1 85 ? 10.432 -16.706 2.505 1.00 45.69 85 HIS A N 1
ATOM 643 C CA . HIS A 1 85 ? 9.507 -17.698 1.910 1.00 46.00 85 HIS A CA 1
ATOM 644 C C . HIS A 1 85 ? 9.790 -17.765 0.412 1.00 46.05 85 HIS A C 1
ATOM 645 O O . HIS A 1 85 ? 9.264 -16.928 -0.332 1.00 44.35 85 HIS A O 1
ATOM 652 N N . LEU A 1 86 ? 10.624 -18.712 0.008 1.00 44.79 86 LEU A N 1
ATOM 653 C CA . LEU A 1 86 ? 11.177 -18.794 -1.365 1.00 52.44 86 LEU A CA 1
ATOM 654 C C . LEU A 1 86 ? 10.452 -19.881 -2.165 1.00 54.29 86 LEU A C 1
ATOM 655 O O . LEU A 1 86 ? 10.343 -21.002 -1.670 1.00 49.47 86 LEU A O 1
ATOM 660 N N . ASN A 1 87 ? 9.964 -19.510 -3.352 1.00 70.06 87 ASN A N 1
ATOM 661 C CA . ASN A 1 87 ? 9.335 -20.373 -4.395 1.00 75.11 87 ASN A CA 1
ATOM 662 C C . ASN A 1 87 ? 9.647 -19.740 -5.760 1.00 60.44 87 ASN A C 1
ATOM 663 O O . ASN A 1 87 ? 10.023 -18.537 -5.788 1.00 68.09 87 ASN A O 1
ATOM 668 N N . GLY A 1 88 ? 9.476 -20.489 -6.849 1.00 55.57 88 GLY A N 1
ATOM 669 C CA . GLY A 1 88 ? 9.986 -20.124 -8.192 1.00 53.37 88 GLY A CA 1
ATOM 670 C C . GLY A 1 88 ? 9.345 -18.871 -8.782 1.00 54.65 88 GLY A C 1
ATOM 671 O O . GLY A 1 88 ? 10.068 -18.036 -9.355 1.00 55.17 88 GLY A O 1
ATOM 672 N N . HIS A 1 89 ? 8.022 -18.745 -8.683 1.00 55.87 89 HIS A N 1
ATOM 673 C CA . HIS A 1 89 ? 7.203 -17.710 -9.375 1.00 52.97 89 HIS A CA 1
ATOM 674 C C . HIS A 1 89 ? 7.038 -16.471 -8.477 1.00 51.58 89 HIS A C 1
ATOM 675 O O . HIS A 1 89 ? 6.931 -15.330 -8.996 1.00 44.56 89 HIS A O 1
ATOM 682 N N . ALA A 1 90 ? 6.987 -16.690 -7.168 1.00 45.84 90 ALA A N 1
ATOM 683 C CA . ALA A 1 90 ? 6.720 -15.652 -6.153 1.00 48.95 90 ALA A CA 1
ATOM 684 C C . ALA A 1 90 ? 7.305 -16.151 -4.839 1.00 48.72 90 ALA A C 1
ATOM 685 O O . ALA A 1 90 ? 6.964 -17.273 -4.440 1.00 55.67 90 ALA A O 1
ATOM 687 N N . GLY A 1 91 ? 8.214 -15.376 -4.267 1.00 43.57 91 GLY A N 1
ATOM 688 C CA . GLY A 1 91 ? 8.841 -15.653 -2.965 1.00 42.76 91 GLY A CA 1
ATOM 689 C C . GLY A 1 91 ? 9.015 -14.355 -2.218 1.00 40.75 91 GLY A C 1
ATOM 690 O O . GLY A 1 91 ? 8.841 -13.286 -2.826 1.00 39.42 91 GLY A O 1
ATOM 691 N N . LEU A 1 92 ? 9.310 -14.390 -0.931 1.00 42.92 92 LEU A N 1
ATOM 692 C CA . LEU A 1 92 ? 9.480 -13.094 -0.250 1.00 46.68 92 LEU A CA 1
ATOM 693 C C . LEU A 1 92 ? 10.574 -13.199 0.787 1.00 42.74 92 LEU A C 1
ATOM 694 O O . LEU A 1 92 ? 10.920 -14.302 1.191 1.00 41.00 92 LEU A O 1
ATOM 699 N N . ILE A 1 93 ? 11.177 -12.055 1.033 1.00 37.95 93 ILE A N 1
ATOM 700 C CA . ILE A 1 93 ? 11.988 -11.762 2.231 1.00 38.84 93 ILE A CA 1
ATOM 701 C C . ILE A 1 93 ? 11.184 -10.683 2.950 1.00 37.34 93 ILE A C 1
ATOM 702 O O . ILE A 1 93 ? 11.175 -9.537 2.456 1.00 38.72 93 ILE A O 1
ATOM 707 N N . LEU A 1 94 ? 10.451 -11.057 3.994 1.00 38.08 94 LEU A N 1
ATOM 708 C CA . LEU A 1 94 ? 9.405 -10.189 4.576 1.00 39.87 94 LEU A CA 1
ATOM 709 C C . LEU A 1 94 ? 9.904 -9.554 5.880 1.00 41.15 94 LEU A C 1
ATOM 710 O O . LEU A 1 94 ? 9.798 -10.199 6.902 1.00 45.44 94 LEU A O 1
ATOM 715 N N . ASN A 1 95 ? 10.452 -8.340 5.830 1.00 41.76 95 ASN A N 1
ATOM 716 C CA . ASN A 1 95 ? 10.951 -7.589 7.015 1.00 40.82 95 ASN A CA 1
ATOM 717 C C . ASN A 1 95 ? 10.576 -6.135 6.810 1.00 41.28 95 ASN A C 1
ATOM 718 O O . ASN A 1 95 ? 11.416 -5.327 6.429 1.00 40.13 95 ASN A O 1
ATOM 723 N N . PRO A 1 96 ? 9.291 -5.796 7.053 1.00 48.40 96 PRO A N 1
ATOM 724 C CA . PRO A 1 96 ? 8.809 -4.420 6.964 1.00 50.55 96 PRO A CA 1
ATOM 725 C C . PRO A 1 96 ? 9.700 -3.431 7.732 1.00 44.15 96 PRO A C 1
ATOM 726 O O . PRO A 1 96 ? 10.089 -3.758 8.842 1.00 40.76 96 PRO A O 1
ATOM 730 N N . ARG A 1 97 ? 10.006 -2.304 7.074 1.00 39.75 97 ARG A N 1
ATOM 731 C CA . ARG A 1 97 ? 10.870 -1.178 7.522 1.00 43.08 97 ARG A CA 1
ATOM 732 C C . ARG A 1 97 ? 12.361 -1.571 7.453 1.00 41.09 97 ARG A C 1
ATOM 733 O O . ARG A 1 97 ? 13.192 -0.708 7.759 1.00 34.56 97 ARG A O 1
ATOM 741 N N . ASN A 1 98 ? 12.689 -2.828 7.115 1.00 36.54 98 ASN A N 1
ATOM 742 C CA . ASN A 1 98 ? 14.085 -3.283 6.897 1.00 40.95 98 ASN A CA 1
ATOM 743 C C . ASN A 1 98 ? 14.182 -3.880 5.492 1.00 46.06 98 ASN A C 1
ATOM 744 O O . ASN A 1 98 ? 13.805 -3.161 4.551 1.00 49.04 98 ASN A O 1
ATOM 749 N N . LEU A 1 99 ? 14.669 -5.115 5.345 1.00 44.99 99 LEU A N 1
ATOM 750 C CA . LEU A 1 99 ? 14.854 -5.736 4.012 1.00 47.20 99 LEU A CA 1
ATOM 751 C C . LEU A 1 99 ? 13.565 -6.471 3.624 1.00 48.82 99 LEU A C 1
ATOM 752 O O . LEU A 1 99 ? 13.254 -7.556 4.193 1.00 45.59 99 LEU A O 1
ATOM 757 N N . ASP A 1 100 ? 12.839 -5.884 2.672 1.00 46.23 100 ASP A N 1
ATOM 758 C CA . ASP A 1 100 ? 11.489 -6.316 2.254 1.00 42.78 100 ASP A CA 1
ATOM 759 C C . ASP A 1 100 ? 11.577 -6.546 0.739 1.00 42.43 100 ASP A C 1
ATOM 760 O O . ASP A 1 100 ? 11.644 -5.548 0.003 1.00 38.23 100 ASP A O 1
ATOM 765 N N . LEU A 1 101 ? 11.659 -7.803 0.301 1.00 38.07 101 LEU A N 1
ATOM 766 C CA . LEU A 1 101 ? 11.832 -8.145 -1.131 1.00 40.86 101 LEU A CA 1
ATOM 767 C C . LEU A 1 101 ? 10.700 -9.054 -1.603 1.00 41.53 101 LEU A C 1
ATOM 768 O O . LEU A 1 101 ? 10.319 -9.982 -0.869 1.00 41.30 101 LEU A O 1
ATOM 773 N N . ARG A 1 102 ? 10.226 -8.801 -2.822 1.00 45.41 102 ARG A N 1
ATOM 774 C CA . ARG A 1 102 ? 9.404 -9.751 -3.606 1.00 45.97 102 ARG A CA 1
ATOM 775 C C . ARG A 1 102 ? 10.251 -10.200 -4.795 1.00 45.77 102 ARG A C 1
ATOM 776 O O . ARG A 1 102 ? 10.834 -9.336 -5.472 1.00 41.15 102 ARG A O 1
ATOM 784 N N . LEU A 1 103 ? 10.348 -11.512 -4.998 1.00 46.75 103 LEU A N 1
ATOM 785 C CA . LEU A 1 103 ? 11.317 -12.141 -5.922 1.00 45.74 103 LEU A CA 1
ATOM 786 C C . LEU A 1 103 ? 10.592 -13.136 -6.818 1.00 47.42 103 LEU A C 1
ATOM 787 O O . LEU A 1 103 ? 9.763 -13.916 -6.316 1.00 45.29 103 LEU A O 1
ATOM 792 N N . ALA A 1 104 ? 10.968 -13.140 -8.092 1.00 52.31 104 ALA A N 1
ATOM 793 C CA . ALA A 1 104 ? 10.649 -14.190 -9.085 1.00 48.30 104 ALA A CA 1
ATOM 794 C C . ALA A 1 104 ? 11.965 -14.911 -9.414 1.00 42.95 104 ALA A C 1
ATOM 795 O O . ALA A 1 104 ? 12.668 -14.485 -10.355 1.00 40.84 104 ALA A O 1
ATOM 797 N N . LEU A 1 105 ? 12.284 -15.954 -8.650 1.00 39.73 105 LEU A N 1
ATOM 798 C CA . LEU A 1 105 ? 13.606 -16.627 -8.667 1.00 42.90 105 LEU A CA 1
ATOM 799 C C . LEU A 1 105 ? 13.836 -17.344 -9.992 1.00 41.94 105 LEU A C 1
ATOM 800 O O . LEU A 1 105 ? 15.005 -17.622 -10.300 1.00 50.34 105 LEU A O 1
ATOM 805 N N A ASN A 1 106 ? 12.764 -17.619 -10.743 0.50 45.33 106 ASN A N 1
ATOM 806 N N B ASN A 1 106 ? 12.771 -17.639 -10.741 0.50 42.28 106 ASN A N 1
ATOM 807 C CA A ASN A 1 106 ? 12.831 -18.223 -12.099 0.50 45.55 106 ASN A CA 1
ATOM 808 C CA B ASN A 1 106 ? 12.857 -18.251 -12.092 0.50 40.54 106 ASN A CA 1
ATOM 809 C C A ASN A 1 106 ? 13.634 -17.292 -13.011 0.50 42.03 106 ASN A C 1
ATOM 810 C C B ASN A 1 106 ? 13.642 -17.299 -13.005 0.50 39.32 106 ASN A C 1
ATOM 811 O O A ASN A 1 106 ? 14.147 -17.781 -14.027 0.50 41.61 106 ASN A O 1
ATOM 812 O O B ASN A 1 106 ? 14.151 -17.781 -14.027 0.50 39.08 106 ASN A O 1
ATOM 821 N N . GLN A 1 107 ? 13.737 -16.007 -12.656 1.00 37.94 107 GLN A N 1
ATOM 822 C CA . GLN A 1 107 ? 14.473 -14.995 -13.456 1.00 39.70 107 GLN A CA 1
ATOM 823 C C . GLN A 1 107 ? 15.953 -14.928 -13.057 1.00 41.50 107 GLN A C 1
ATOM 824 O O . GLN A 1 107 ? 16.710 -14.293 -13.790 1.00 43.09 107 GLN A O 1
ATOM 830 N N . TRP A 1 108 ? 16.344 -15.528 -11.931 1.00 41.86 108 TRP A N 1
ATOM 831 C CA . TRP A 1 108 ? 17.708 -15.432 -11.345 1.00 40.00 108 TRP A CA 1
ATOM 832 C C . TRP A 1 108 ? 18.567 -16.525 -11.981 1.00 44.35 108 TRP A C 1
ATOM 833 O O . TRP A 1 108 ? 18.165 -17.686 -11.830 1.00 46.90 108 TRP A O 1
ATOM 844 N N . ALA A 1 109 ? 19.669 -16.177 -12.676 1.00 45.24 109 ALA A N 1
ATOM 845 C CA . ALA A 1 109 ? 20.445 -17.126 -13.520 1.00 49.11 109 ALA A CA 1
ATOM 846 C C . ALA A 1 109 ? 21.872 -17.341 -12.995 1.00 45.96 109 ALA A C 1
ATOM 847 O O . ALA A 1 109 ? 22.299 -18.489 -13.002 1.00 46.93 109 ALA A O 1
ATOM 849 N N . SER A 1 110 ? 22.600 -16.291 -12.620 1.00 40.43 110 SER A N 1
ATOM 850 C CA . SER A 1 110 ? 24.029 -16.385 -12.234 1.00 41.54 110 SER A CA 1
ATOM 851 C C . SER A 1 110 ? 24.278 -15.536 -10.994 1.00 39.45 110 SER A C 1
ATOM 852 O O . SER A 1 110 ? 23.449 -14.646 -10.696 1.00 40.29 110 SER A O 1
ATOM 855 N N . ALA A 1 111 ? 25.417 -15.788 -10.346 1.00 39.52 111 ALA A N 1
ATOM 856 C CA . ALA A 1 111 ? 25.845 -15.162 -9.073 1.00 37.43 111 ALA A CA 1
ATOM 857 C C . ALA A 1 111 ? 27.363 -15.100 -9.064 1.00 37.63 111 ALA A C 1
ATOM 858 O O . ALA A 1 111 ? 27.986 -16.091 -9.500 1.00 37.56 111 ALA A O 1
ATOM 860 N N . PHE A 1 112 ? 27.906 -13.972 -8.624 1.00 36.25 112 PHE A N 1
ATOM 861 C CA . PHE A 1 112 ? 29.359 -13.730 -8.494 1.00 39.69 112 PHE A CA 1
ATOM 862 C C . PHE A 1 112 ? 29.617 -13.084 -7.126 1.00 41.99 112 PHE A C 1
ATOM 863 O O . PHE A 1 112 ? 28.682 -12.493 -6.570 1.00 42.54 112 PHE A O 1
ATOM 871 N N . THR A 1 113 ? 30.842 -13.201 -6.604 1.00 40.21 113 THR A N 1
ATOM 872 C CA . THR A 1 113 ? 31.333 -12.397 -5.462 1.00 41.66 113 THR A CA 1
ATOM 873 C C . THR A 1 113 ? 32.460 -11.478 -5.933 1.00 42.70 113 THR A C 1
ATOM 874 O O . THR A 1 113 ? 33.304 -11.913 -6.750 1.00 45.95 113 THR A O 1
ATOM 878 N N . LEU A 1 114 ? 32.432 -10.230 -5.483 1.00 40.89 114 LEU A N 1
ATOM 879 C CA . LEU A 1 114 ? 33.416 -9.181 -5.856 1.00 45.85 114 LEU A CA 1
ATOM 880 C C . LEU A 1 114 ? 34.135 -8.739 -4.582 1.00 48.09 114 LEU A C 1
ATOM 881 O O . LEU A 1 114 ? 33.474 -8.496 -3.535 1.00 45.91 114 LEU A O 1
ATOM 886 N N . THR A 1 115 ? 35.449 -8.654 -4.669 1.00 48.11 115 THR A N 1
ATOM 887 C CA . THR A 1 115 ? 36.302 -7.952 -3.684 1.00 50.79 115 THR A CA 1
ATOM 888 C C . THR A 1 115 ? 37.070 -6.894 -4.462 1.00 52.43 115 THR A C 1
ATOM 889 O O . THR A 1 115 ? 37.933 -7.299 -5.260 1.00 52.67 115 THR A O 1
ATOM 893 N N . GLU A 1 116 ? 36.738 -5.616 -4.266 1.00 53.32 116 GLU A N 1
ATOM 894 C CA . GLU A 1 116 ? 37.324 -4.484 -5.028 1.00 56.25 116 GLU A CA 1
ATOM 895 C C . GLU A 1 116 ? 37.817 -3.435 -4.037 1.00 57.97 116 GLU A C 1
ATOM 896 O O . GLU A 1 116 ? 36.994 -2.944 -3.284 1.00 63.99 116 GLU A O 1
ATOM 902 N N . GLU A 1 117 ? 39.114 -3.123 -4.039 1.0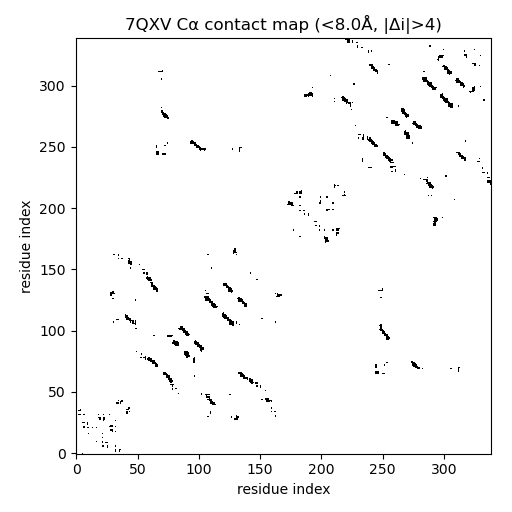0 68.55 117 GLU A N 1
ATOM 903 C CA . GLU A 1 117 ? 39.676 -1.981 -3.271 1.00 81.09 117 GLU A CA 1
ATOM 904 C C . GLU A 1 117 ? 39.222 -0.709 -4.001 1.00 88.91 117 GLU A C 1
ATOM 905 O O . GLU A 1 117 ? 39.179 -0.731 -5.251 1.00 80.07 117 GLU A O 1
ATOM 911 N N . THR A 1 118 ? 38.790 0.308 -3.250 1.00 94.54 118 THR A N 1
ATOM 912 C CA . THR A 1 118 ? 38.364 1.634 -3.774 1.00 106.85 118 THR A CA 1
ATOM 913 C C . THR A 1 118 ? 38.994 2.709 -2.885 1.00 114.78 118 THR A C 1
ATOM 914 O O . THR A 1 118 ? 39.552 2.344 -1.822 1.00 106.24 118 THR A O 1
ATOM 918 N N . ARG A 1 119 ? 38.908 3.972 -3.312 1.00 128.30 119 ARG A N 1
ATOM 919 C CA . ARG A 1 119 ? 39.383 5.149 -2.535 1.00 135.81 119 ARG A CA 1
ATOM 920 C C . ARG A 1 119 ? 38.769 5.070 -1.131 1.00 130.55 119 ARG A C 1
ATOM 921 O O . ARG A 1 119 ? 39.539 5.084 -0.151 1.00 124.50 119 ARG A O 1
ATOM 929 N N . HIS A 1 120 ? 37.441 4.918 -1.058 1.00 130.56 120 HIS A N 1
ATOM 930 C CA . HIS A 1 120 ? 36.641 4.840 0.197 1.00 120.22 120 HIS A CA 1
ATOM 931 C C . HIS A 1 120 ? 37.113 3.644 1.040 1.00 110.18 120 HIS A C 1
ATOM 932 O O . HIS A 1 120 ? 37.133 3.783 2.273 1.00 102.28 120 HIS A O 1
ATOM 939 N N . GLY A 1 121 ? 37.488 2.530 0.393 1.00 106.43 121 GLY A N 1
ATOM 940 C CA . GLY A 1 121 ? 38.085 1.324 1.012 1.00 95.67 121 GLY A CA 1
ATOM 941 C C . GLY A 1 121 ? 37.692 0.066 0.252 1.00 86.55 121 GLY A C 1
ATOM 942 O O . GLY A 1 121 ? 36.955 0.202 -0.740 1.00 87.94 121 GLY A O 1
ATOM 943 N N . VAL A 1 122 ? 38.145 -1.113 0.694 1.00 75.44 122 VAL A N 1
ATOM 944 C CA . VAL A 1 122 ? 37.738 -2.432 0.116 1.00 73.81 122 VAL A CA 1
ATOM 945 C C . VAL A 1 122 ? 36.212 -2.571 0.229 1.00 69.69 122 VAL A C 1
ATOM 946 O O . VAL A 1 122 ? 35.685 -2.306 1.335 1.00 69.46 122 VAL A O 1
ATOM 950 N N . ARG A 1 123 ? 35.546 -2.930 -0.883 1.00 61.45 123 ARG A N 1
ATOM 951 C CA . ARG A 1 123 ? 34.098 -3.276 -0.973 1.00 57.20 123 ARG A CA 1
ATOM 952 C C . ARG A 1 123 ? 33.996 -4.768 -1.278 1.00 52.30 123 ARG A C 1
ATOM 953 O O . ARG A 1 123 ? 34.702 -5.209 -2.198 1.00 53.31 123 ARG A O 1
ATOM 961 N N . HIS A 1 124 ? 33.202 -5.512 -0.500 1.00 45.42 124 HIS A N 1
ATOM 962 C CA . HIS A 1 124 ? 32.894 -6.949 -0.734 1.00 43.99 124 HIS A CA 1
ATOM 963 C C . HIS A 1 124 ? 31.411 -7.071 -1.061 1.00 41.38 124 HIS A C 1
ATOM 964 O O . HIS A 1 124 ? 30.622 -6.482 -0.337 1.00 41.09 124 HIS A O 1
ATOM 971 N N . SER A 1 125 ? 31.034 -7.822 -2.087 1.00 41.56 125 SER A N 1
ATOM 972 C CA . SER A 1 125 ? 29.619 -7.902 -2.524 1.00 39.82 125 SER A CA 1
ATOM 973 C C . SER A 1 125 ? 29.329 -9.262 -3.137 1.00 38.37 125 SER A C 1
ATOM 974 O O . SER A 1 125 ? 30.270 -9.909 -3.573 1.00 40.07 125 SER A O 1
ATOM 977 N N . ILE A 1 126 ? 28.059 -9.666 -3.084 1.00 40.89 126 ILE A N 1
ATOM 978 C CA . ILE A 1 126 ? 27.472 -10.766 -3.893 1.00 41.90 126 ILE A CA 1
ATOM 979 C C . ILE A 1 126 ? 26.489 -10.110 -4.867 1.00 41.25 126 ILE A C 1
ATOM 980 O O . ILE A 1 126 ? 25.770 -9.195 -4.456 1.00 41.76 126 ILE A O 1
ATOM 985 N N . GLN A 1 127 ? 26.526 -10.541 -6.120 1.00 40.80 127 GLN A N 1
ATOM 986 C CA . GLN A 1 127 ? 25.802 -9.919 -7.248 1.00 39.68 127 GLN A CA 1
ATOM 987 C C . GLN A 1 127 ? 25.113 -11.025 -8.040 1.00 39.10 127 GLN A C 1
ATOM 988 O O . GLN A 1 127 ? 25.784 -12.021 -8.411 1.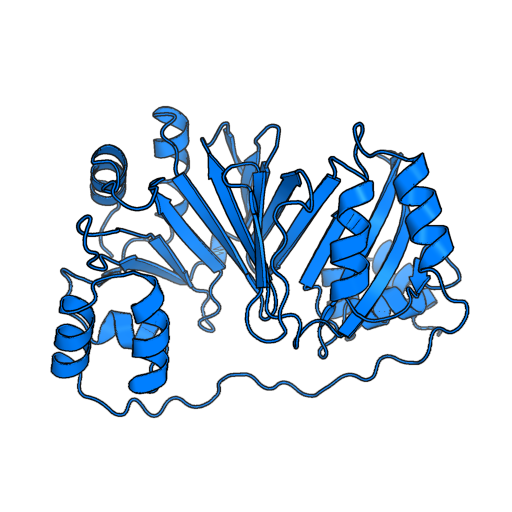00 38.88 127 GLN A O 1
ATOM 994 N N . PHE A 1 128 ? 23.804 -10.854 -8.226 1.00 40.28 128 PHE A N 1
ATOM 995 C CA . PHE A 1 128 ? 22.893 -11.799 -8.911 1.00 38.19 128 PHE A CA 1
ATOM 996 C C . PHE A 1 128 ? 22.481 -11.170 -10.219 1.00 37.41 128 PHE A C 1
ATOM 997 O O . PHE A 1 128 ? 22.224 -9.969 -10.189 1.00 42.49 128 PHE A O 1
ATOM 1005 N N . PHE A 1 129 ? 22.444 -11.967 -11.289 1.00 38.20 129 PHE A N 1
ATOM 1006 C CA . PHE A 1 129 ? 22.123 -11.536 -12.670 1.00 38.98 129 PHE A CA 1
ATOM 1007 C C . PHE A 1 129 ? 21.017 -12.418 -13.245 1.00 36.67 129 PHE A C 1
ATOM 1008 O O . PHE A 1 129 ? 20.905 -13.614 -12.874 1.00 35.55 129 PHE A O 1
ATOM 1016 N N . ASP A 1 130 ? 20.243 -11.866 -14.182 1.00 38.53 130 ASP A N 1
ATOM 1017 C CA . ASP A 1 130 ? 19.088 -12.595 -14.763 1.00 39.95 130 ASP A CA 1
ATOM 1018 C C . ASP A 1 130 ? 19.541 -13.295 -16.038 1.00 38.10 130 ASP A C 1
ATOM 1019 O O . ASP A 1 130 ? 20.723 -13.269 -16.327 1.00 41.30 130 ASP A O 1
ATOM 1024 N N . HIS A 1 131 ? 18.642 -13.951 -16.760 1.00 42.30 131 HIS A N 1
ATOM 1025 C CA . HIS A 1 131 ? 19.054 -14.706 -17.970 1.00 40.32 131 HIS A CA 1
ATOM 1026 C C . HIS A 1 131 ? 19.415 -13.745 -19.102 1.00 40.22 131 HIS A C 1
ATOM 1027 O O . HIS A 1 131 ? 19.911 -14.259 -20.098 1.00 43.61 131 HIS A O 1
ATOM 1034 N N . GLN A 1 132 ? 19.133 -12.441 -18.989 1.00 34.45 132 GLN A N 1
ATOM 1035 C CA . GLN A 1 132 ? 19.597 -11.419 -19.970 1.00 36.30 132 GLN A CA 1
ATOM 1036 C C . GLN A 1 132 ? 20.936 -10.850 -19.509 1.00 40.66 132 GLN A C 1
ATOM 1037 O O . GLN A 1 132 ? 21.471 -9.959 -20.183 1.00 45.69 132 GLN A O 1
ATOM 1043 N N . GLY A 1 133 ? 21.434 -11.297 -18.356 1.00 39.83 133 GLY A N 1
ATOM 1044 C CA . GLY A 1 133 ? 22.697 -10.811 -17.785 1.00 37.20 133 GLY A CA 1
ATOM 1045 C C . GLY A 1 133 ? 22.561 -9.445 -17.131 1.00 39.58 133 GLY A C 1
ATOM 1046 O O . GLY A 1 133 ? 23.627 -8.859 -16.833 1.00 40.58 133 GLY A O 1
ATOM 1047 N N . ASP A 1 134 ? 21.339 -8.958 -16.860 1.00 36.70 134 ASP A N 1
ATOM 1048 C CA . ASP A 1 134 ? 21.122 -7.680 -16.130 1.00 39.66 134 ASP A CA 1
ATOM 1049 C C . ASP A 1 134 ? 21.164 -7.950 -14.622 1.00 37.23 134 ASP A C 1
ATOM 1050 O O . ASP A 1 134 ? 20.775 -9.064 -14.188 1.00 36.32 134 ASP A O 1
ATOM 1055 N N . ALA A 1 135 ? 21.594 -6.954 -13.854 1.00 35.67 135 ALA A N 1
ATOM 1056 C CA . ALA A 1 135 ? 21.636 -6.999 -12.376 1.00 38.13 135 ALA A CA 1
ATOM 1057 C C . ALA A 1 135 ? 20.208 -7.169 -11.876 1.00 39.30 135 ALA A C 1
ATOM 1058 O O . ALA A 1 135 ? 19.304 -6.446 -12.354 1.00 34.84 135 ALA A O 1
ATOM 1060 N N . LEU A 1 136 ? 20.029 -8.111 -10.954 1.00 41.07 136 LEU A N 1
ATOM 1061 C CA . LEU A 1 136 ? 18.772 -8.327 -10.194 1.00 37.46 136 LEU A CA 1
ATOM 1062 C C . LEU A 1 136 ? 18.906 -7.703 -8.803 1.00 34.85 136 LEU A C 1
ATOM 1063 O O . LEU A 1 136 ? 18.027 -6.964 -8.352 1.00 36.58 136 LEU A O 1
ATOM 1068 N N . HIS A 1 137 ? 20.009 -7.989 -8.151 1.00 36.17 137 HIS A N 1
ATOM 1069 C CA . HIS A 1 137 ? 20.178 -7.785 -6.697 1.00 37.57 137 HIS A CA 1
ATOM 1070 C C . HIS A 1 137 ? 21.672 -7.798 -6.404 1.00 35.41 137 HIS A C 1
ATOM 1071 O O . HIS A 1 137 ? 22.362 -8.653 -6.970 1.00 36.82 137 HIS A O 1
ATOM 1078 N N . LYS A 1 138 ? 22.125 -6.888 -5.551 1.00 34.38 138 LYS A N 1
ATOM 1079 C CA . LYS A 1 138 ? 23.504 -6.897 -5.017 1.00 37.20 138 LYS A CA 1
ATOM 1080 C C . LYS A 1 138 ? 23.426 -6.839 -3.491 1.00 38.76 138 LYS A C 1
ATOM 1081 O O . LYS A 1 138 ? 22.510 -6.184 -2.976 1.00 42.22 138 LYS A O 1
ATOM 1087 N N . VAL A 1 139 ? 24.344 -7.527 -2.826 1.00 38.66 139 VAL A N 1
ATOM 1088 C CA . VAL A 1 139 ? 24.504 -7.542 -1.344 1.00 40.36 139 VAL A CA 1
ATOM 1089 C C . VAL A 1 139 ? 25.926 -7.073 -1.027 1.00 39.90 139 VAL A C 1
ATOM 1090 O O . VAL A 1 139 ? 26.886 -7.748 -1.450 1.00 41.20 139 VAL A O 1
ATOM 1094 N N . TYR A 1 140 ? 26.069 -5.954 -0.325 1.00 43.49 140 TYR A N 1
ATOM 1095 C CA . TYR A 1 140 ? 27.387 -5.395 0.089 1.00 42.36 140 TYR A CA 1
ATOM 1096 C C . TYR A 1 140 ? 27.616 -5.668 1.575 1.00 43.04 140 TYR A C 1
ATOM 1097 O O . TYR A 1 140 ? 26.649 -5.541 2.387 1.00 44.15 140 TYR A O 1
ATOM 1106 N N . VAL A 1 141 ? 28.849 -6.042 1.934 1.00 39.96 141 VAL A N 1
ATOM 1107 C CA . VAL A 1 141 ? 29.272 -6.165 3.360 1.00 40.02 141 VAL A CA 1
ATOM 1108 C C . VAL A 1 141 ? 29.219 -4.760 3.971 1.00 39.75 141 VAL A C 1
ATOM 1109 O O . VAL A 1 141 ? 29.500 -3.790 3.270 1.00 39.42 141 VAL A O 1
ATOM 1113 N N . THR A 1 142 ? 28.798 -4.653 5.221 1.00 42.45 142 THR A N 1
ATOM 1114 C CA . THR A 1 142 ? 28.782 -3.386 6.000 1.00 44.08 142 THR A CA 1
ATOM 1115 C C . THR A 1 142 ? 29.512 -3.619 7.329 1.00 40.33 142 THR A C 1
ATOM 1116 O O . THR A 1 142 ? 29.885 -4.763 7.611 1.00 34.65 142 THR A O 1
ATOM 1120 N N . GLU A 1 143 ? 29.620 -2.569 8.132 1.00 39.52 143 GLU A N 1
ATOM 1121 C CA . GLU A 1 143 ? 30.226 -2.579 9.484 1.00 45.43 143 GLU A CA 1
ATOM 1122 C C . GLU A 1 143 ? 29.671 -3.734 10.325 1.00 48.92 143 GLU A C 1
ATOM 1123 O O . GLU A 1 143 ? 30.484 -4.373 11.022 1.00 52.63 143 GLU A O 1
ATOM 1129 N N . GLN A 1 144 ? 28.353 -3.989 10.305 1.00 42.50 144 GLN A N 1
ATOM 1130 C CA . GLN A 1 144 ? 27.730 -4.966 11.238 1.00 40.25 144 GLN A CA 1
ATOM 1131 C C . GLN A 1 144 ? 27.719 -6.364 10.614 1.00 39.82 144 GLN A C 1
ATOM 1132 O O . GLN A 1 144 ? 27.218 -7.297 11.257 1.00 42.27 144 GLN A O 1
ATOM 1138 N N . THR A 1 145 ? 28.180 -6.536 9.384 1.00 37.07 145 THR A N 1
ATOM 1139 C CA . THR A 1 145 ? 28.074 -7.865 8.748 1.00 38.59 145 THR A CA 1
ATOM 1140 C C . THR A 1 145 ? 28.898 -8.846 9.583 1.00 43.25 145 THR A C 1
ATOM 1141 O O . THR A 1 145 ? 30.028 -8.458 9.975 1.00 42.14 145 THR A O 1
ATOM 1145 N N . ASP A 1 146 ? 28.372 -10.049 9.835 1.00 44.74 146 ASP A N 1
ATOM 1146 C CA . ASP A 1 146 ? 29.096 -11.146 10.533 1.00 45.58 146 ASP A CA 1
ATOM 1147 C C . ASP A 1 146 ? 30.124 -11.722 9.553 1.00 45.62 146 ASP A C 1
ATOM 1148 O O . ASP A 1 146 ? 29.763 -12.596 8.729 1.00 47.00 146 ASP A O 1
ATOM 1153 N N . MET A 1 147 ? 31.369 -11.260 9.651 1.00 47.23 147 MET A N 1
ATOM 1154 C CA . MET A 1 147 ? 32.450 -11.583 8.686 1.00 43.85 147 MET A CA 1
ATOM 1155 C C . MET A 1 147 ? 32.765 -13.079 8.729 1.00 43.42 147 MET A C 1
ATOM 1156 O O . MET A 1 147 ? 32.927 -13.679 7.677 1.00 38.79 147 MET A O 1
ATOM 1161 N N . PRO A 1 148 ? 32.874 -13.745 9.902 1.00 43.11 148 PRO A N 1
ATOM 1162 C CA . PRO A 1 148 ? 33.051 -15.196 9.918 1.00 41.38 148 PRO A CA 1
ATOM 1163 C C . PRO A 1 148 ? 32.027 -15.912 9.030 1.00 40.69 148 PRO A C 1
ATOM 1164 O O . PRO A 1 148 ? 32.402 -16.758 8.228 1.00 42.20 148 PRO A O 1
ATOM 1168 N N . ALA A 1 149 ? 30.753 -15.577 9.184 1.00 38.24 149 ALA A N 1
ATOM 1169 C CA . ALA A 1 149 ? 29.646 -16.209 8.424 1.00 44.31 149 ALA A CA 1
ATOM 1170 C C . ALA A 1 149 ? 29.776 -15.909 6.922 1.00 40.12 149 ALA A C 1
ATOM 1171 O O . ALA A 1 149 ? 29.547 -16.829 6.112 1.00 41.84 149 ALA A O 1
ATOM 1173 N N . TRP A 1 150 ? 30.091 -14.662 6.572 1.00 37.71 150 TRP A N 1
ATOM 1174 C CA . TRP A 1 150 ? 30.301 -14.218 5.170 1.00 39.56 150 TRP A CA 1
ATOM 1175 C C . TRP A 1 150 ? 31.451 -15.015 4.544 1.00 43.51 150 TRP A C 1
ATOM 1176 O O . TRP A 1 150 ? 31.273 -15.487 3.408 1.00 44.71 150 TRP A O 1
ATOM 1187 N N . GLU A 1 151 ? 32.597 -15.135 5.237 1.00 40.58 151 GLU A N 1
ATOM 1188 C CA . GLU A 1 151 ? 33.770 -15.877 4.726 1.00 41.01 151 GLU A CA 1
ATOM 1189 C C . GLU A 1 151 ? 33.384 -17.354 4.567 1.00 38.15 151 GLU A C 1
ATOM 1190 O O . GLU A 1 151 ? 33.717 -17.949 3.528 1.00 39.41 151 GLU A O 1
ATOM 1196 N N . ALA A 1 152 ? 32.668 -17.936 5.521 1.00 38.70 152 ALA A N 1
ATOM 1197 C CA . ALA A 1 152 ? 32.252 -19.365 5.452 1.00 41.98 152 ALA A CA 1
ATOM 1198 C C . ALA A 1 152 ? 31.258 -19.581 4.290 1.00 44.00 152 ALA A C 1
ATOM 1199 O O . ALA A 1 152 ? 31.361 -20.621 3.581 1.00 44.31 152 ALA A O 1
ATOM 1201 N N . LEU A 1 153 ? 30.366 -18.617 4.047 1.00 43.18 153 LEU A N 1
ATOM 1202 C CA . LEU A 1 153 ? 29.456 -18.618 2.869 1.00 40.45 153 LEU A CA 1
ATOM 1203 C C . LEU A 1 153 ? 30.276 -18.665 1.573 1.00 41.59 153 LEU A C 1
ATOM 1204 O O . LEU A 1 153 ? 30.071 -19.580 0.737 1.00 39.66 153 LEU A O 1
ATOM 1209 N N . LEU A 1 154 ? 31.173 -17.704 1.391 1.00 42.16 154 LEU A N 1
ATOM 1210 C CA . LEU A 1 154 ? 31.990 -17.621 0.160 1.00 42.27 154 LEU A CA 1
ATOM 1211 C C . LEU A 1 154 ? 32.810 -18.906 0.018 1.00 44.62 154 LEU A C 1
ATOM 1212 O O . LEU A 1 154 ? 32.889 -19.439 -1.104 1.00 43.66 154 LEU A O 1
ATOM 1217 N N . ALA A 1 155 ? 33.355 -19.421 1.121 1.00 48.61 155 ALA A N 1
ATOM 1218 C CA . ALA A 1 155 ? 34.140 -20.680 1.125 1.00 50.37 155 ALA A CA 1
ATOM 1219 C C . ALA A 1 155 ? 33.261 -21.860 0.683 1.00 44.15 155 ALA A C 1
ATOM 1220 O O . ALA A 1 155 ? 33.791 -22.804 0.127 1.00 49.79 155 ALA A O 1
ATOM 1222 N N . GLN A 1 156 ? 31.960 -21.801 0.933 1.00 48.29 156 GLN A N 1
ATOM 1223 C CA . GLN A 1 156 ? 30.988 -22.869 0.590 1.00 48.35 156 GLN A CA 1
ATOM 1224 C C . GLN A 1 156 ? 30.556 -22.750 -0.875 1.00 45.30 156 GLN A C 1
ATOM 1225 O O . GLN A 1 156 ? 30.372 -23.785 -1.533 1.00 44.16 156 GLN A O 1
ATOM 1231 N N . PHE A 1 157 ? 30.393 -21.529 -1.373 1.00 43.82 157 PHE A N 1
ATOM 1232 C CA . PHE A 1 157 ? 29.681 -21.259 -2.649 1.00 48.33 157 PHE A CA 1
ATOM 1233 C C . PHE A 1 157 ? 30.652 -20.947 -3.793 1.00 48.75 157 PHE A C 1
ATOM 1234 O O . PHE A 1 157 ? 30.235 -21.107 -4.928 1.00 45.55 157 PHE A O 1
ATOM 1242 N N . ILE A 1 158 ? 31.887 -20.521 -3.520 1.00 48.63 158 ILE A N 1
ATOM 1243 C CA . ILE A 1 158 ? 32.871 -20.229 -4.600 1.00 43.84 158 ILE A CA 1
ATOM 1244 C C . ILE A 1 158 ? 33.152 -21.529 -5.344 1.00 42.56 158 ILE A C 1
ATOM 1245 O O . ILE A 1 158 ? 33.225 -22.580 -4.696 1.00 43.59 158 ILE A O 1
ATOM 1250 N N . THR A 1 159 ? 33.221 -21.429 -6.666 1.00 42.66 159 THR A N 1
ATOM 1251 C CA . THR A 1 159 ? 33.582 -22.525 -7.587 1.00 49.97 159 THR A CA 1
ATOM 1252 C C . THR A 1 159 ? 34.673 -22.012 -8.522 1.00 54.43 159 THR A C 1
ATOM 1253 O O . THR A 1 159 ? 34.651 -20.799 -8.858 1.00 52.38 159 THR A O 1
ATOM 1257 N N . THR A 1 160 ? 35.567 -22.920 -8.909 1.00 62.23 160 THR A N 1
ATOM 1258 C CA . THR A 1 160 ? 36.661 -22.729 -9.898 1.00 68.26 160 THR A CA 1
ATOM 1259 C C . THR A 1 160 ? 36.078 -22.657 -11.315 1.00 59.80 160 THR A C 1
ATOM 1260 O O . THR A 1 160 ? 36.582 -21.869 -12.109 1.00 60.12 160 THR A O 1
ATOM 1264 N N . GLU A 1 161 ? 35.043 -23.443 -11.597 1.00 60.28 161 GLU A N 1
ATOM 1265 C CA . GLU A 1 161 ? 34.371 -23.510 -12.925 1.00 68.32 161 GLU A CA 1
ATOM 1266 C C . GLU A 1 161 ? 33.581 -22.224 -13.182 1.00 57.10 161 GLU A C 1
ATOM 1267 O O . GLU A 1 161 ? 32.590 -21.984 -12.477 1.00 54.06 161 GLU A O 1
ATOM 1273 N N . ASN A 1 162 ? 34.015 -21.435 -14.161 1.00 48.60 162 ASN A N 1
ATOM 1274 C CA . ASN A 1 162 ? 33.319 -20.202 -14.598 1.00 44.35 162 ASN A CA 1
ATOM 1275 C C . ASN A 1 162 ? 32.852 -20.384 -16.040 1.00 44.22 162 ASN A C 1
ATOM 1276 O O . ASN A 1 162 ? 33.302 -19.670 -16.928 1.00 43.73 162 ASN A O 1
ATOM 1281 N N . PRO A 1 163 ? 31.900 -21.304 -16.327 1.00 45.24 163 PRO A N 1
ATOM 1282 C CA . PRO A 1 163 ? 31.425 -21.509 -17.697 1.00 50.15 163 PRO A CA 1
ATOM 1283 C C . PRO A 1 163 ? 30.792 -20.227 -18.265 1.00 51.65 163 PRO A C 1
ATOM 1284 O O . PRO A 1 163 ? 30.360 -19.361 -17.508 1.00 53.27 163 PRO A O 1
ATOM 1288 N N . GLU A 1 164 ? 30.765 -20.130 -19.591 1.00 55.54 164 GLU A N 1
ATOM 1289 C CA . GLU A 1 164 ? 30.201 -18.977 -20.340 1.00 56.75 164 GLU A CA 1
ATOM 1290 C C . GLU A 1 164 ? 28.738 -18.833 -19.938 1.00 51.85 164 GLU A C 1
ATOM 1291 O O . GLU A 1 164 ? 28.074 -19.868 -19.750 1.00 48.97 164 GLU A O 1
ATOM 1297 N N . LEU A 1 165 ? 28.269 -17.602 -19.762 1.00 48.51 165 LEU A N 1
ATOM 1298 C CA . LEU A 1 165 ? 26.867 -17.342 -19.359 1.00 50.49 165 LEU A CA 1
ATOM 1299 C C . LEU A 1 165 ? 25.952 -17.773 -20.505 1.00 52.84 165 LEU A C 1
ATOM 1300 O O . LEU A 1 165 ? 26.243 -17.404 -21.640 1.00 60.14 165 LEU A O 1
ATOM 1305 N N . GLN A 1 166 ? 24.916 -18.553 -20.211 1.00 54.16 166 GLN A N 1
ATOM 1306 C CA . GLN A 1 166 ? 23.879 -18.941 -21.193 1.00 57.47 166 GLN A CA 1
ATOM 1307 C C . GLN A 1 166 ? 22.854 -17.816 -21.239 1.00 55.07 166 GLN A C 1
ATOM 1308 O O . GLN A 1 166 ? 21.930 -17.817 -20.413 1.00 64.86 166 GLN A O 1
ATOM 1314 N N . LEU A 1 167 ? 23.069 -16.836 -22.103 1.00 51.66 167 LEU A N 1
ATOM 1315 C CA . LEU A 1 167 ? 22.169 -15.665 -22.215 1.00 51.46 167 LEU A CA 1
ATOM 1316 C C . LEU A 1 167 ? 20.939 -16.055 -23.038 1.00 50.95 167 LEU A C 1
ATOM 1317 O O . LEU A 1 167 ? 21.076 -16.789 -24.032 1.00 50.95 167 LEU A O 1
ATOM 1322 N N . GLU A 1 168 ? 19.771 -15.584 -22.618 1.00 51.15 168 GLU A N 1
ATOM 1323 C CA . GLU A 1 168 ? 18.475 -15.904 -23.253 1.00 46.87 168 GLU A CA 1
ATOM 1324 C C . GLU A 1 168 ? 17.962 -14.625 -23.883 1.00 45.96 168 GLU A C 1
ATOM 1325 O O . GLU A 1 168 ? 18.122 -13.519 -23.358 1.00 37.94 168 GLU A O 1
ATOM 1331 N N . PRO A 1 169 ? 17.352 -14.761 -25.073 1.00 46.98 169 PRO A N 1
ATOM 1332 C CA . PRO A 1 169 ? 16.789 -13.608 -25.765 1.00 50.01 169 PRO A CA 1
ATOM 1333 C C . PRO A 1 169 ? 15.666 -13.033 -24.903 1.00 51.34 169 PRO A C 1
ATOM 1334 O O . PRO A 1 169 ? 15.191 -13.730 -24.039 1.00 53.28 169 PRO A O 1
ATOM 1338 N N . LEU A 1 170 ? 15.312 -11.778 -25.146 1.00 56.63 170 LEU A N 1
ATOM 1339 C CA . LEU A 1 170 ? 14.272 -11.041 -24.390 1.00 64.67 170 LEU A CA 1
ATOM 1340 C C . LEU A 1 170 ? 12.927 -11.784 -24.498 1.00 74.41 170 LEU A C 1
ATOM 1341 O O . LEU A 1 170 ? 12.588 -12.289 -25.602 1.00 60.07 170 LEU A O 1
ATOM 1346 N N . SER A 1 171 ? 12.203 -11.879 -23.379 1.00 89.16 171 SER A N 1
ATOM 1347 C CA . SER A 1 171 ? 10.836 -12.459 -23.290 1.00 102.74 171 SER A CA 1
ATOM 1348 C C . SER A 1 171 ? 9.910 -11.462 -22.578 1.00 110.36 171 SER A C 1
ATOM 1349 O O . SER A 1 171 ? 9.199 -11.874 -21.639 1.00 109.19 171 SER A O 1
ATOM 1352 N N . ALA A 1 172 ? 9.933 -10.199 -23.029 1.00 122.95 172 ALA A N 1
ATOM 1353 C CA . ALA A 1 172 ? 9.072 -9.076 -22.576 1.00 132.74 172 ALA A CA 1
ATOM 1354 C C . ALA A 1 172 ? 7.598 -9.441 -22.775 1.00 142.21 172 ALA A C 1
ATOM 1355 O O . ALA A 1 172 ? 7.296 -10.429 -23.447 1.00 137.41 172 ALA A O 1
ATOM 1357 N N . PRO A 1 173 ? 6.627 -8.687 -22.196 1.00 146.41 173 PRO A N 1
ATOM 1358 C CA . PRO A 1 173 ? 5.208 -8.993 -22.386 1.00 139.40 173 PRO A CA 1
ATOM 1359 C C . PRO A 1 173 ? 4.864 -9.043 -23.880 1.00 137.53 173 PRO A C 1
ATOM 1360 O O . PRO A 1 173 ? 4.477 -10.102 -24.345 1.00 136.40 173 PRO A O 1
ATOM 1364 N N . GLU A 1 174 ? 5.057 -7.918 -24.578 1.00 135.82 174 GLU A N 1
ATOM 1365 C CA . GLU A 1 174 ? 4.825 -7.753 -26.038 1.00 133.37 174 GLU A CA 1
ATOM 1366 C C . GLU A 1 174 ? 3.560 -8.537 -26.416 1.00 136.80 174 GLU A C 1
ATOM 1367 O O . GLU A 1 174 ? 3.688 -9.611 -27.042 1.00 120.08 174 GLU A O 1
ATOM 1373 N N . VAL A 1 175 ? 2.395 -8.027 -25.993 1.00 146.16 175 VAL A N 1
ATOM 1374 C CA . VAL A 1 175 ? 1.050 -8.657 -26.179 1.00 157.25 175 VAL A CA 1
ATOM 1375 C C . VAL A 1 175 ? 0.054 -7.605 -26.696 1.00 164.68 175 VAL A C 1
ATOM 1376 O O . VAL A 1 175 ? -0.662 -7.933 -27.663 1.00 155.89 175 VAL A O 1
ATOM 1380 N N . THR A 1 176 ? 0.013 -6.411 -26.080 1.00 168.68 176 THR A N 1
ATOM 1381 C CA . THR A 1 176 ? -0.999 -5.333 -26.299 1.00 164.15 176 THR A CA 1
ATOM 1382 C C . THR A 1 176 ? -2.398 -5.979 -26.294 1.00 159.75 176 THR A C 1
ATOM 1383 O O . THR A 1 176 ? -2.713 -6.673 -25.296 1.00 159.16 176 THR A O 1
ATOM 1387 N N . GLU A 1 177 ? -3.208 -5.757 -27.339 1.00 141.41 177 GLU A N 1
ATOM 1388 C CA . GLU A 1 177 ? -4.481 -6.487 -27.600 1.00 124.14 177 GLU A CA 1
ATOM 1389 C C . GLU A 1 177 ? -5.427 -6.342 -26.406 1.00 111.87 177 GLU A C 1
ATOM 1390 O O . GLU A 1 177 ? -5.832 -7.354 -25.833 1.00 108.36 177 GLU A O 1
ATOM 1396 N N . PRO A 1 178 ? -5.812 -5.111 -25.978 1.00 96.36 178 PRO A N 1
ATOM 1397 C CA . PRO A 1 178 ? -6.752 -4.961 -24.861 1.00 86.51 178 PRO A CA 1
ATOM 1398 C C . PRO A 1 178 ? -8.086 -5.631 -25.228 1.00 80.54 178 PRO A C 1
ATOM 1399 O O . PRO A 1 178 ? -8.652 -5.258 -26.229 1.00 76.92 178 PRO A O 1
ATOM 1403 N N . THR A 1 179 ? -8.524 -6.624 -24.444 1.00 82.29 179 THR A N 1
ATOM 1404 C CA . THR A 1 179 ? -9.678 -7.511 -24.77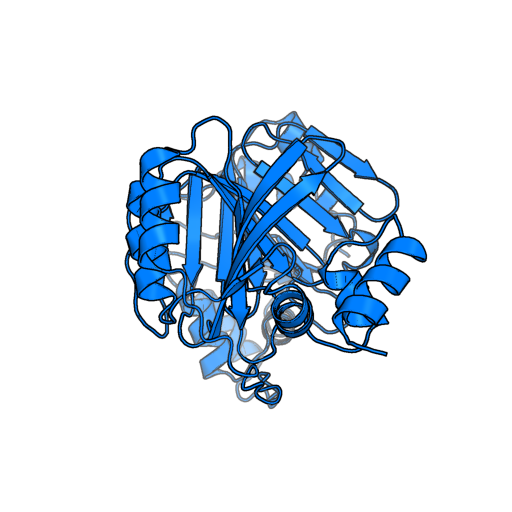1 1.00 91.00 179 THR A CA 1
ATOM 1405 C C . THR A 1 179 ? -10.980 -6.828 -24.312 1.00 92.36 179 THR A C 1
ATOM 1406 O O . THR A 1 179 ? -11.792 -6.449 -25.201 1.00 90.09 179 THR A O 1
ATOM 1410 N N . ALA A 1 180 ? -11.156 -6.638 -22.995 1.00 86.70 180 ALA A N 1
ATOM 1411 C CA . ALA A 1 180 ? -12.381 -6.093 -22.350 1.00 79.68 180 ALA A CA 1
ATOM 1412 C C . ALA A 1 180 ? -12.542 -4.592 -22.652 1.00 69.65 180 ALA A C 1
ATOM 1413 O O . ALA A 1 180 ? -11.625 -3.971 -23.207 1.00 64.46 180 ALA A O 1
ATOM 1415 N N . THR A 1 181 ? -13.684 -4.027 -22.272 1.00 65.66 181 THR A N 1
ATOM 1416 C CA . THR A 1 181 ? -14.062 -2.624 -22.557 1.00 60.23 181 THR A CA 1
ATOM 1417 C C . THR A 1 181 ? -13.649 -1.739 -21.384 1.00 55.17 181 THR A C 1
ATOM 1418 O O . THR A 1 181 ? -13.494 -2.261 -20.282 1.00 52.56 181 THR A O 1
ATOM 1422 N N . ASP A 1 182 ? -13.548 -0.435 -21.613 1.00 52.37 182 ASP A N 1
ATOM 1423 C CA . ASP A 1 182 ? -13.180 0.547 -20.566 1.00 54.41 182 ASP A CA 1
ATOM 1424 C C . ASP A 1 182 ? -14.110 0.400 -19.361 1.00 56.01 182 ASP A C 1
ATOM 1425 O O . ASP A 1 182 ? -13.613 0.267 -18.220 1.00 55.16 182 ASP A O 1
ATOM 1430 N N . GLU A 1 183 ? -15.419 0.421 -19.608 1.00 59.15 183 GLU A N 1
ATOM 1431 C CA . GLU A 1 183 ? -16.442 0.482 -18.533 1.00 53.28 183 GLU A CA 1
ATOM 1432 C C . GLU A 1 183 ? -16.357 -0.822 -17.724 1.00 50.50 183 GLU A C 1
ATOM 1433 O O . GLU A 1 183 ? -16.575 -0.774 -16.502 1.00 55.30 183 GLU A O 1
ATOM 1439 N N . ALA A 1 184 ? -16.013 -1.937 -18.372 1.00 50.49 184 ALA A N 1
ATOM 1440 C CA . ALA A 1 184 ? -15.851 -3.269 -17.732 1.00 54.62 184 ALA A CA 1
ATOM 1441 C C . ALA A 1 184 ? -14.606 -3.282 -16.838 1.00 58.12 184 ALA A C 1
ATOM 1442 O O . ALA A 1 184 ? -14.648 -3.962 -15.791 1.00 57.18 184 ALA A O 1
ATOM 1444 N N . VAL A 1 185 ? -13.543 -2.578 -17.253 1.00 56.49 185 VAL A N 1
ATOM 1445 C CA . VAL A 1 185 ? -12.257 -2.496 -16.503 1.00 57.16 185 VAL A CA 1
ATOM 1446 C C . VAL A 1 185 ? -12.508 -1.672 -15.247 1.00 51.93 185 VAL A C 1
ATOM 1447 O O . VAL A 1 185 ? -12.148 -2.150 -14.174 1.00 50.61 185 VAL A O 1
ATOM 1451 N N . ASP A 1 186 ? -13.142 -0.513 -15.422 1.00 50.18 186 ASP A N 1
ATOM 1452 C CA . ASP A 1 186 ? -13.598 0.411 -14.356 1.00 55.07 186 ASP A CA 1
ATOM 1453 C C . ASP A 1 186 ? -14.463 -0.352 -13.337 1.00 55.11 186 ASP A C 1
ATOM 1454 O O . ASP A 1 186 ? -14.246 -0.205 -12.122 1.00 57.81 186 ASP A O 1
ATOM 1459 N N . ALA A 1 187 ? -15.408 -1.157 -13.810 1.00 52.43 187 ALA A N 1
ATOM 1460 C CA . ALA A 1 187 ? -16.250 -2.021 -12.959 1.00 50.37 187 ALA A CA 1
ATOM 1461 C C . ALA A 1 187 ? -15.367 -3.004 -12.181 1.00 47.27 187 ALA A C 1
ATOM 1462 O O . ALA A 1 187 ? -15.512 -3.080 -10.969 1.00 46.50 187 ALA A O 1
ATOM 1464 N N . GLU A 1 188 ? -14.466 -3.723 -12.849 1.00 51.28 188 GLU A N 1
ATOM 1465 C CA . GLU A 1 188 ? -13.617 -4.767 -12.203 1.00 54.64 188 GLU A CA 1
ATOM 1466 C C . GLU A 1 188 ? -12.723 -4.147 -11.119 1.00 56.40 188 GLU A C 1
ATOM 1467 O O . GLU A 1 188 ? -12.560 -4.771 -10.047 1.00 56.88 188 GLU A O 1
ATOM 1473 N N . TRP A 1 189 ? -12.198 -2.952 -11.392 1.00 50.80 189 TRP A N 1
ATOM 1474 C CA . TRP A 1 189 ? -11.342 -2.153 -10.484 1.00 52.59 189 TRP A CA 1
ATOM 1475 C C . TRP A 1 189 ? -12.147 -1.753 -9.244 1.00 52.84 189 TRP A C 1
ATOM 1476 O O . TRP A 1 189 ? -11.603 -1.882 -8.155 1.00 49.79 189 TRP A O 1
ATOM 1487 N N . ARG A 1 190 ? -13.388 -1.281 -9.407 1.00 54.37 190 ARG A N 1
ATOM 1488 C CA . ARG A 1 190 ? -14.218 -0.794 -8.272 1.00 50.42 190 ARG A CA 1
ATOM 1489 C C . ARG A 1 190 ? -14.654 -1.978 -7.402 1.00 47.75 190 ARG A C 1
ATOM 1490 O O . ARG A 1 190 ? -15.001 -1.715 -6.241 1.00 46.86 190 ARG A O 1
ATOM 1498 N N . ALA A 1 191 ? -14.595 -3.209 -7.924 1.00 44.87 191 ALA A N 1
ATOM 1499 C CA . ALA A 1 191 ? -14.997 -4.466 -7.249 1.00 47.71 191 ALA A CA 1
ATOM 1500 C C . ALA A 1 191 ? -13.818 -5.123 -6.522 1.00 55.19 191 ALA A C 1
ATOM 1501 O O . ALA A 1 191 ? -14.039 -6.140 -5.836 1.00 60.22 191 ALA A O 1
ATOM 1503 N N . MET A 1 192 ? -12.605 -4.598 -6.673 1.00 54.42 192 MET A N 1
ATOM 1504 C CA . MET A 1 192 ? -11.420 -5.170 -6.001 1.00 56.02 192 MET A CA 1
ATOM 1505 C C . MET A 1 192 ? -11.575 -4.990 -4.481 1.00 52.46 192 MET A C 1
ATOM 1506 O O . MET A 1 192 ? -12.089 -3.945 -4.038 1.00 50.26 192 MET A O 1
ATOM 1511 N N . THR A 1 193 ? -11.158 -5.999 -3.720 1.00 51.92 193 THR A N 1
ATOM 1512 C CA . THR A 1 193 ? -11.146 -5.993 -2.234 1.00 58.74 193 THR A CA 1
ATOM 1513 C C . THR A 1 193 ? -9.713 -5.951 -1.682 1.00 59.51 193 THR A C 1
ATOM 1514 O O . THR A 1 193 ? -9.592 -5.655 -0.491 1.00 59.30 193 THR A O 1
ATOM 1518 N N . ASP A 1 194 ? -8.687 -6.229 -2.503 1.00 66.74 194 ASP A N 1
ATOM 1519 C CA . ASP A 1 194 ? -7.240 -6.253 -2.127 1.00 67.36 194 ASP A CA 1
ATOM 1520 C C . ASP A 1 194 ? -6.389 -5.754 -3.311 1.00 63.00 194 ASP A C 1
ATOM 1521 O O . ASP A 1 194 ? -6.692 -6.136 -4.456 1.00 58.08 194 ASP A O 1
ATOM 1526 N N . VAL A 1 195 ? -5.322 -4.989 -3.040 1.00 61.18 195 VAL A N 1
ATOM 1527 C CA . VAL A 1 195 ? -4.427 -4.372 -4.073 1.00 58.00 195 VAL A CA 1
ATOM 1528 C C . VAL A 1 195 ? -3.793 -5.451 -4.967 1.00 54.71 195 VAL A C 1
ATOM 1529 O O . VAL A 1 195 ? -3.575 -5.156 -6.144 1.00 55.57 195 VAL A O 1
ATOM 1533 N N . HIS A 1 196 ? -3.567 -6.666 -4.460 1.00 51.56 196 HIS A N 1
ATOM 1534 C CA . HIS A 1 196 ? -2.970 -7.799 -5.220 1.00 54.85 196 HIS A CA 1
ATOM 1535 C C . HIS A 1 196 ? -3.855 -8.269 -6.392 1.00 57.20 196 HIS A C 1
ATOM 1536 O O . HIS A 1 196 ? -3.317 -8.919 -7.312 1.00 58.32 196 HIS A O 1
ATOM 1543 N N . GLU A 1 197 ? -5.165 -8.007 -6.349 1.00 57.66 197 GLU A N 1
ATOM 1544 C CA . GLU A 1 197 ? -6.139 -8.381 -7.411 1.00 55.43 197 GLU A CA 1
ATOM 1545 C C . GLU A 1 197 ? -5.843 -7.561 -8.673 1.00 51.29 197 GLU A C 1
ATOM 1546 O O . GLU A 1 197 ? -6.119 -8.063 -9.767 1.00 49.32 197 GLU A O 1
ATOM 1552 N N . PHE A 1 198 ? -5.291 -6.352 -8.523 1.00 50.61 198 PHE A N 1
ATOM 1553 C CA . PHE A 1 198 ? -4.996 -5.430 -9.654 1.00 53.63 198 PHE A CA 1
ATOM 1554 C C . PHE A 1 198 ? -4.080 -6.140 -10.657 1.00 49.05 198 PHE A C 1
ATOM 1555 O O . PHE A 1 198 ? -4.286 -5.962 -11.845 1.00 41.90 198 PHE A O 1
ATOM 1563 N N . ALA A 1 199 ? -3.116 -6.933 -10.187 1.00 52.94 199 ALA A N 1
ATOM 1564 C CA . ALA A 1 199 ? -2.207 -7.710 -11.058 1.00 58.48 199 ALA A CA 1
ATOM 1565 C C . ALA A 1 199 ? -3.051 -8.638 -11.929 1.00 60.38 199 ALA A C 1
ATOM 1566 O O . ALA A 1 199 ? -2.848 -8.637 -13.155 1.00 59.84 199 ALA A O 1
ATOM 1568 N N . GLN A 1 200 ? -3.977 -9.365 -11.300 1.00 58.34 200 GLN A N 1
ATOM 1569 C CA . GLN A 1 200 ? -4.832 -10.374 -11.973 1.00 60.11 200 GLN A CA 1
ATOM 1570 C C . GLN A 1 200 ? -5.760 -9.659 -12.965 1.00 59.38 200 GLN A C 1
ATOM 1571 O O . GLN A 1 200 ? -6.118 -10.270 -13.992 1.00 62.90 200 GLN A O 1
ATOM 1577 N N . LEU A 1 201 ? -6.134 -8.411 -12.674 1.00 53.43 201 LEU A N 1
ATOM 1578 C CA . LEU A 1 201 ? -7.026 -7.595 -13.536 1.00 52.75 201 LEU A CA 1
ATOM 1579 C C . LEU A 1 201 ? -6.325 -7.326 -14.863 1.00 52.88 201 LEU A C 1
ATOM 1580 O O . LEU A 1 201 ? -6.977 -7.508 -15.926 1.00 56.42 201 LEU A O 1
ATOM 1585 N N . LEU A 1 202 ? -5.061 -6.891 -14.795 1.00 50.05 202 LEU A N 1
ATOM 1586 C CA . LEU A 1 202 ? -4.238 -6.551 -15.987 1.00 46.71 202 LEU A CA 1
ATOM 1587 C C . LEU A 1 202 ? -4.048 -7.822 -16.830 1.00 48.80 202 LEU A C 1
ATOM 1588 O O . LEU A 1 202 ? -4.238 -7.762 -18.066 1.00 52.55 202 LEU A O 1
ATOM 1593 N N . LYS A 1 203 ? -3.731 -8.943 -16.178 1.00 52.19 203 LYS A N 1
ATOM 1594 C CA . LYS A 1 203 ? -3.528 -10.251 -16.844 1.00 57.26 203 LYS A CA 1
ATOM 1595 C C . LYS A 1 203 ? -4.841 -10.676 -17.509 1.00 55.83 203 LYS A C 1
ATOM 1596 O O . LYS A 1 203 ? -4.830 -10.925 -18.720 1.00 60.25 203 LYS A O 1
ATOM 1602 N N . ARG A 1 204 ? -5.947 -10.689 -16.765 1.00 62.84 204 ARG A N 1
ATOM 1603 C CA . ARG A 1 204 ? -7.274 -11.163 -17.261 1.00 62.62 204 ARG A CA 1
ATOM 1604 C C . ARG A 1 204 ? -7.685 -10.354 -18.499 1.00 64.96 204 ARG A C 1
ATOM 1605 O O . ARG A 1 204 ? -8.141 -10.984 -19.486 1.00 69.35 204 ARG A O 1
ATOM 1613 N N . ASN A 1 205 ? -7.502 -9.028 -18.470 1.00 61.27 205 ASN A N 1
ATOM 1614 C CA . ASN A 1 205 ? -7.980 -8.099 -19.532 1.00 62.48 205 ASN A CA 1
ATOM 1615 C C . ASN A 1 205 ? -6.862 -7.767 -20.532 1.00 63.90 205 ASN A C 1
ATOM 1616 O O . ASN A 1 205 ? -7.092 -6.840 -21.348 1.00 54.02 205 ASN A O 1
ATOM 1621 N N . ASN A 1 206 ? -5.727 -8.492 -20.499 1.00 58.37 206 ASN A N 1
ATOM 1622 C CA . ASN A 1 206 ? -4.548 -8.271 -21.390 1.00 58.45 206 ASN A CA 1
ATOM 1623 C C . ASN A 1 206 ? -4.309 -6.750 -21.478 1.00 58.51 206 ASN A C 1
ATOM 1624 O O . ASN A 1 206 ? -4.302 -6.192 -22.601 1.00 59.68 206 ASN A O 1
ATOM 1629 N N . LEU A 1 207 ? -4.136 -6.095 -20.324 1.00 59.00 207 LEU A N 1
ATOM 1630 C CA . LEU A 1 207 ? -3.856 -4.637 -20.224 1.00 57.48 207 LEU A CA 1
ATOM 1631 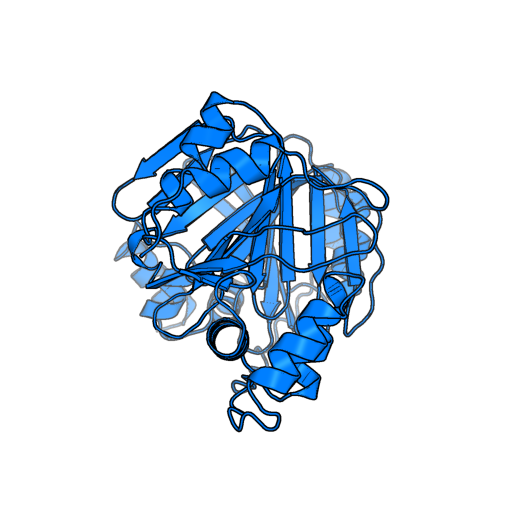C C . LEU A 1 207 ? -2.463 -4.394 -19.632 1.00 55.46 207 LEU A C 1
ATOM 1632 O O . LEU A 1 207 ? -2.017 -5.180 -18.780 1.00 54.60 207 LEU A O 1
ATOM 1637 N N . THR A 1 208 ? -1.799 -3.337 -20.095 1.00 48.90 208 THR A N 1
ATOM 1638 C CA . THR A 1 208 ? -0.647 -2.702 -19.414 1.00 46.01 208 THR A CA 1
ATOM 1639 C C . THR A 1 208 ? -1.215 -1.781 -18.334 1.00 48.56 208 THR A C 1
ATOM 1640 O O . THR A 1 208 ? -2.402 -1.413 -18.466 1.00 46.77 208 THR A O 1
ATOM 1644 N N . ARG A 1 209 ? -0.413 -1.394 -17.334 1.00 45.85 209 ARG A N 1
ATOM 1645 C CA . ARG A 1 209 ? -0.889 -0.521 -16.227 1.00 49.39 209 ARG A CA 1
ATOM 1646 C C . ARG A 1 209 ? -1.401 0.785 -16.825 1.00 44.58 209 ARG A C 1
ATOM 1647 O O . ARG A 1 209 ? -2.437 1.224 -16.383 1.00 44.96 209 ARG A O 1
ATOM 1655 N N . GLN A 1 210 ? -0.709 1.347 -17.815 1.00 45.23 210 GLN A N 1
ATOM 1656 C CA . GLN A 1 210 ? -1.015 2.705 -18.329 1.00 48.68 210 GLN A CA 1
ATOM 1657 C C . GLN A 1 210 ? -2.284 2.651 -19.189 1.00 49.84 210 GLN A C 1
ATOM 1658 O O . GLN A 1 210 ? -3.015 3.666 -19.236 1.00 47.49 210 GLN A O 1
ATOM 1664 N N . GLN A 1 211 ? -2.561 1.505 -19.809 1.00 47.36 211 GLN A N 1
ATOM 1665 C CA . GLN A 1 211 ? -3.828 1.283 -20.546 1.00 50.95 211 GLN A CA 1
ATOM 1666 C C . GLN A 1 211 ? -4.966 1.182 -19.523 1.00 51.23 211 GLN A C 1
ATOM 1667 O O . GLN A 1 211 ? -5.944 1.920 -19.656 1.00 47.13 211 GLN A O 1
ATOM 1673 N N . ALA A 1 212 ? -4.810 0.351 -18.488 1.00 53.79 212 ALA A N 1
ATOM 1674 C CA . ALA A 1 212 ? -5.783 0.260 -17.379 1.00 50.13 212 ALA A CA 1
ATOM 1675 C C . ALA A 1 212 ? -6.038 1.668 -16.820 1.00 47.15 212 ALA A C 1
ATOM 1676 O O . ALA A 1 212 ? -7.203 2.031 -16.697 1.00 51.75 212 ALA A O 1
ATOM 1678 N N . PHE A 1 213 ? -4.994 2.452 -16.559 1.00 44.63 213 PHE A N 1
ATOM 1679 C CA . PHE A 1 213 ? -5.081 3.810 -15.958 1.00 45.01 213 PHE A CA 1
ATOM 1680 C C . PHE A 1 213 ? -5.904 4.747 -16.853 1.00 46.92 213 PHE A C 1
ATOM 1681 O O . PHE A 1 213 ? -6.632 5.591 -16.318 1.00 49.90 213 PHE A O 1
ATOM 1689 N N . ARG A 1 214 ? -5.804 4.610 -18.173 1.00 47.54 214 ARG A N 1
ATOM 1690 C CA . ARG A 1 214 ? -6.546 5.475 -19.135 1.00 54.08 214 ARG A CA 1
ATOM 1691 C C . ARG A 1 214 ? -7.992 4.973 -19.297 1.00 48.16 214 ARG A C 1
ATOM 1692 O O . ARG A 1 214 ? -8.865 5.786 -19.528 1.00 45.86 214 ARG A O 1
ATOM 1700 N N . ALA A 1 215 ? -8.221 3.670 -19.156 1.00 47.89 215 ALA A N 1
ATOM 1701 C CA . ALA A 1 215 ? -9.537 3.013 -19.301 1.00 50.63 215 ALA A CA 1
ATOM 1702 C C . ALA A 1 215 ? -10.507 3.510 -18.234 1.00 52.80 215 ALA A C 1
ATOM 1703 O O . ALA A 1 215 ? -11.691 3.645 -18.563 1.00 50.90 215 ALA A O 1
ATOM 1705 N N . VAL A 1 216 ? -10.025 3.732 -17.006 1.00 55.74 216 VAL A N 1
ATOM 1706 C CA . VAL A 1 216 ? -10.882 3.918 -15.795 1.00 53.61 216 VAL A CA 1
ATOM 1707 C C . VAL A 1 216 ? -11.232 5.397 -15.615 1.00 52.45 216 VAL A C 1
ATOM 1708 O O . VAL A 1 216 ? -10.652 6.257 -16.311 1.00 53.42 216 VAL A O 1
ATOM 1712 N N . GLY A 1 217 ? -12.184 5.658 -14.722 1.00 51.49 217 GLY A N 1
ATOM 1713 C CA . GLY A 1 217 ? -12.648 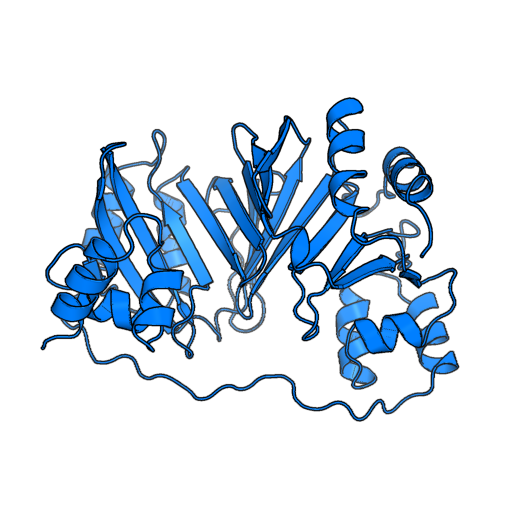7.015 -14.407 1.00 52.14 217 GLY A CA 1
ATOM 1714 C C . GLY A 1 217 ? -11.573 7.788 -13.685 1.00 54.15 217 GLY A C 1
ATOM 1715 O O . GLY A 1 217 ? -10.834 7.164 -12.891 1.00 54.21 217 GLY A O 1
ATOM 1716 N N . ASN A 1 218 ? -11.515 9.098 -13.935 1.00 54.53 218 ASN A N 1
ATOM 1717 C CA . ASN A 1 218 ? -10.541 10.054 -13.348 1.00 56.32 218 ASN A CA 1
ATOM 1718 C C . ASN A 1 218 ? -10.576 10.064 -11.805 1.00 53.22 218 ASN A C 1
ATOM 1719 O O . ASN A 1 218 ? -9.641 10.612 -11.213 1.00 60.73 218 ASN A O 1
ATOM 1724 N N . ASP A 1 219 ? -11.590 9.485 -11.166 1.00 52.98 219 ASP A N 1
ATOM 1725 C CA . ASP A 1 219 ? -11.636 9.307 -9.685 1.00 55.17 219 ASP A CA 1
ATOM 1726 C C . ASP A 1 219 ? -10.694 8.154 -9.271 1.00 51.78 219 ASP A C 1
ATOM 1727 O O . ASP A 1 219 ? -10.246 8.149 -8.114 1.00 52.38 219 ASP A O 1
ATOM 1732 N N . LEU A 1 220 ? -10.426 7.197 -10.164 1.00 44.52 220 LEU A N 1
ATOM 1733 C CA . LEU A 1 220 ? -9.610 5.992 -9.863 1.00 45.20 220 LEU A CA 1
ATOM 1734 C C . LEU A 1 220 ? -8.150 6.204 -10.294 1.00 45.17 220 LEU A C 1
ATOM 1735 O O . LEU A 1 220 ? -7.261 5.571 -9.700 1.00 41.24 220 LEU A O 1
ATOM 1740 N N . ALA A 1 221 ? -7.918 7.048 -11.299 1.00 42.66 221 ALA A N 1
ATOM 1741 C CA . ALA A 1 221 ? -6.603 7.246 -11.933 1.00 42.46 221 ALA A CA 1
ATOM 1742 C C . ALA A 1 221 ? -6.631 8.572 -12.670 1.00 42.40 221 ALA A C 1
ATOM 1743 O O . ALA A 1 221 ? -7.515 8.741 -13.500 1.00 50.21 221 ALA A O 1
ATOM 1745 N N . TYR A 1 222 ? -5.683 9.447 -12.369 1.00 45.19 222 TYR A N 1
ATOM 1746 C CA . TYR A 1 222 ? -5.463 10.741 -13.057 1.00 46.24 222 TYR A CA 1
ATOM 1747 C C . TYR A 1 222 ? -3.974 11.084 -13.039 1.00 47.66 222 TYR A C 1
ATOM 1748 O O . TYR A 1 222 ? -3.250 10.640 -12.131 1.00 49.76 222 TYR A O 1
ATOM 1757 N N . GLN A 1 223 ? -3.541 11.861 -14.026 1.00 47.62 223 GLN A N 1
ATOM 1758 C CA . GLN A 1 223 ? -2.138 12.284 -14.188 1.00 48.03 223 GLN A CA 1
ATOM 1759 C C . GLN A 1 223 ? -1.923 13.546 -13.357 1.00 49.78 223 GLN A C 1
ATOM 1760 O O . GLN A 1 223 ? -2.910 14.239 -13.102 1.00 49.07 223 GLN A O 1
ATOM 1766 N N . VAL A 1 224 ? -0.675 13.772 -12.944 1.00 48.68 224 VAL A N 1
ATOM 1767 C CA . VAL A 1 224 ? -0.169 14.960 -12.201 1.00 50.89 224 VAL A CA 1
ATOM 1768 C C . VAL A 1 224 ? 1.185 15.316 -12.813 1.00 49.08 224 VAL A C 1
ATOM 1769 O O . VAL A 1 224 ? 1.723 14.448 -13.525 1.00 51.00 224 VAL A O 1
ATOM 1773 N N . ASP A 1 225 ? 1.719 16.513 -12.545 1.00 51.07 225 ASP A N 1
ATOM 1774 C CA . ASP A 1 225 ? 3.014 16.978 -13.111 1.00 59.16 225 ASP A CA 1
ATOM 1775 C C . ASP A 1 225 ? 4.069 15.911 -12.822 1.00 60.12 225 ASP A C 1
ATOM 1776 O O . ASP A 1 225 ? 3.856 15.111 -11.877 1.00 58.14 225 ASP A O 1
ATOM 1781 N N . ASN A 1 226 ? 5.144 15.890 -13.614 1.00 52.02 226 ASN A N 1
ATOM 1782 C CA . ASN A 1 226 ? 6.256 14.920 -13.445 1.00 52.06 226 ASN A CA 1
ATOM 1783 C C . ASN A 1 226 ? 7.176 15.429 -12.332 1.00 48.32 226 ASN A C 1
ATOM 1784 O O . ASN A 1 226 ? 7.944 14.616 -11.807 1.00 55.72 226 ASN A O 1
ATOM 1789 N N . SER A 1 227 ? 7.056 16.699 -11.931 1.00 47.03 227 SER A N 1
ATOM 1790 C CA . SER A 1 227 ? 7.773 17.252 -10.751 1.00 50.21 227 SER A CA 1
ATOM 1791 C C . SER A 1 227 ? 7.099 16.789 -9.453 1.00 52.25 227 SER A C 1
ATOM 1792 O O . SER A 1 227 ? 7.613 17.154 -8.398 1.00 48.49 227 SER A O 1
ATOM 1795 N N . SER A 1 228 ? 6.003 16.023 -9.532 1.00 51.07 228 SER A N 1
ATOM 1796 C CA . SER A 1 228 ? 5.193 15.575 -8.366 1.00 53.82 228 SER A CA 1
ATOM 1797 C C . SER A 1 228 ? 6.021 14.716 -7.411 1.00 49.58 228 SER A C 1
ATOM 1798 O O . SER A 1 228 ? 5.877 14.930 -6.191 1.00 51.72 228 SER A O 1
ATOM 1801 N N . LEU A 1 229 ? 6.847 13.790 -7.904 1.00 43.99 229 LEU A N 1
ATOM 1802 C CA . LEU A 1 229 ? 7.677 12.948 -6.990 1.00 46.27 229 LEU A CA 1
ATOM 1803 C C . LEU A 1 229 ? 8.481 13.843 -6.033 1.00 43.93 229 LEU A C 1
ATOM 1804 O O . LEU A 1 229 ? 8.520 13.546 -4.840 1.00 41.84 229 LEU A O 1
ATOM 1809 N N . THR A 1 230 ? 9.134 14.885 -6.529 1.00 44.66 230 THR A N 1
ATOM 1810 C CA . THR A 1 230 ? 10.040 15.727 -5.702 1.00 48.55 230 THR A CA 1
ATOM 1811 C C . THR A 1 230 ? 9.200 16.475 -4.653 1.00 48.80 230 THR A C 1
ATOM 1812 O O . THR A 1 230 ? 9.652 16.565 -3.474 1.00 44.46 230 THR A O 1
ATOM 1816 N N . GLN A 1 231 ? 8.015 16.957 -5.038 1.00 47.47 231 GLN A N 1
ATOM 1817 C CA . GLN A 1 231 ? 7.088 17.660 -4.106 1.00 52.02 231 GLN A CA 1
ATOM 1818 C C . GLN A 1 231 ? 6.736 16.734 -2.949 1.00 47.39 231 GLN A C 1
ATOM 1819 O O . GLN A 1 231 ? 6.951 17.117 -1.813 1.00 50.98 231 GLN A O 1
ATOM 1825 N N . LEU A 1 232 ? 6.195 15.559 -3.253 1.00 43.30 232 LEU A N 1
ATOM 1826 C CA A LEU A 1 232 ? 5.846 14.542 -2.233 0.50 42.50 232 LEU A CA 1
ATOM 1827 C CA B LEU A 1 232 ? 5.846 14.539 -2.230 0.50 44.84 232 LEU A CA 1
ATOM 1828 C C . LEU A 1 232 ? 7.044 14.287 -1.314 1.00 42.90 232 LEU A C 1
ATOM 1829 O O . LEU A 1 232 ? 6.863 14.293 -0.096 1.00 45.48 232 LEU A O 1
ATOM 1838 N N . LEU A 1 233 ? 8.215 14.049 -1.888 1.00 44.84 233 LEU A N 1
ATOM 1839 C CA . LEU A 1 233 ? 9.391 13.659 -1.079 1.00 42.05 233 LEU A CA 1
ATOM 1840 C C . LEU A 1 233 ? 9.664 14.753 -0.041 1.00 44.01 233 LEU A C 1
ATOM 1841 O O . LEU A 1 233 ? 9.803 14.393 1.140 1.00 46.03 233 LEU A O 1
ATOM 1846 N N . ASN A 1 234 ? 9.697 16.025 -0.467 1.00 46.12 234 ASN A N 1
ATOM 1847 C CA . ASN A 1 234 ? 9.936 17.221 0.394 1.00 45.63 234 ASN A CA 1
ATOM 1848 C C . ASN A 1 234 ? 8.837 17.380 1.447 1.00 48.31 234 ASN A C 1
ATOM 1849 O O . ASN A 1 234 ? 9.174 17.752 2.588 1.00 44.17 234 ASN A O 1
ATOM 1854 N N . ILE A 1 235 ? 7.574 17.116 1.087 1.00 49.11 235 ILE A N 1
ATOM 1855 C CA . ILE A 1 235 ? 6.425 17.243 2.027 1.00 49.31 235 ILE A CA 1
ATOM 1856 C C . ILE A 1 235 ? 6.566 16.150 3.094 1.00 47.27 235 ILE A C 1
ATOM 1857 O O . ILE A 1 235 ? 6.421 16.469 4.280 1.00 47.55 235 ILE A O 1
ATOM 1862 N N . ALA A 1 236 ? 6.837 14.907 2.695 1.00 41.55 236 ALA A N 1
ATOM 1863 C CA . ALA A 1 236 ? 7.028 13.788 3.643 1.00 45.04 236 ALA A CA 1
ATOM 1864 C C . ALA A 1 236 ? 8.220 14.107 4.550 1.00 46.18 236 ALA A C 1
ATOM 1865 O O . ALA A 1 236 ? 8.166 13.806 5.757 1.00 48.69 236 ALA A O 1
ATOM 1867 N N . GLN A 1 237 ? 9.263 14.703 3.982 1.00 45.40 237 GLN A N 1
ATOM 1868 C CA . GLN A 1 237 ? 10.497 15.025 4.725 1.00 47.93 237 GLN A CA 1
ATOM 1869 C C . GLN A 1 237 ? 10.165 16.079 5.783 1.00 50.01 237 GLN A C 1
ATOM 1870 O O . GLN A 1 237 ? 10.711 15.946 6.901 1.00 50.26 237 GLN A O 1
ATOM 1876 N N . GLN A 1 238 ? 9.294 17.045 5.461 1.00 47.26 238 GLN A N 1
ATOM 1877 C CA . GLN A 1 238 ? 8.912 18.138 6.404 1.00 52.13 238 GLN A CA 1
ATOM 1878 C C . GLN A 1 238 ? 7.958 17.594 7.473 1.00 51.62 238 GLN A C 1
ATOM 1879 O O . GLN A 1 238 ? 8.024 18.087 8.587 1.00 55.23 238 GLN A O 1
ATOM 1885 N N . GLU A 1 239 ? 7.101 16.627 7.148 1.00 52.86 239 GLU A N 1
ATOM 1886 C CA . GLU A 1 239 ? 6.002 16.169 8.045 1.00 51.79 239 GLU A CA 1
ATOM 1887 C C . GLU A 1 239 ? 6.435 14.911 8.808 1.00 47.10 239 GLU A C 1
ATOM 1888 O O . GLU A 1 239 ? 5.824 14.600 9.822 1.00 44.00 239 GLU A O 1
ATOM 1894 N N . GLN A 1 240 ? 7.451 14.202 8.334 1.00 47.20 240 GLN A N 1
ATOM 1895 C CA . GLN A 1 240 ? 8.018 13.003 9.012 1.00 48.20 240 GLN A CA 1
ATOM 1896 C C . GLN A 1 240 ? 6.963 11.892 9.178 1.00 45.10 240 GLN A C 1
ATOM 1897 O O . GLN A 1 240 ? 7.056 11.135 10.146 1.00 50.46 240 GLN A O 1
ATOM 1903 N N . ASN A 1 241 ? 6.034 11.736 8.243 1.00 43.10 241 ASN A N 1
ATOM 1904 C CA . ASN A 1 241 ? 5.095 10.583 8.232 1.00 40.14 241 ASN A CA 1
ATOM 1905 C C . ASN A 1 241 ? 5.737 9.425 7.470 1.00 41.53 241 ASN A C 1
ATOM 1906 O O . ASN A 1 241 ? 6.576 9.698 6.619 1.00 41.75 241 ASN A O 1
ATOM 1911 N N . GLU A 1 242 ? 5.319 8.190 7.749 1.00 43.02 242 GLU A N 1
ATOM 1912 C CA . GLU A 1 242 ? 5.852 6.954 7.121 1.00 43.02 242 GLU A CA 1
ATOM 1913 C C . GLU A 1 242 ? 5.156 6.678 5.787 1.00 44.45 242 GLU A C 1
ATOM 1914 O O . GLU A 1 242 ? 3.903 6.545 5.752 1.00 47.14 242 GLU A O 1
ATOM 1920 N N . ILE A 1 243 ? 5.977 6.567 4.745 1.00 41.48 243 ILE A N 1
ATOM 1921 C CA . ILE A 1 243 ? 5.590 6.216 3.356 1.00 41.20 243 ILE A CA 1
ATOM 1922 C C . ILE A 1 243 ? 6.309 4.929 2.933 1.00 39.88 243 ILE A C 1
ATOM 1923 O O . ILE A 1 243 ? 7.204 4.470 3.649 1.00 38.14 243 ILE A O 1
ATOM 1928 N N . MET A 1 244 ? 5.924 4.392 1.775 1.00 46.04 244 MET A N 1
ATOM 1929 C CA . MET A 1 244 ? 6.524 3.198 1.132 1.00 39.63 244 MET A CA 1
ATOM 1930 C C . MET A 1 244 ? 7.070 3.570 -0.244 1.00 39.49 244 MET A C 1
ATOM 1931 O O . MET A 1 244 ? 6.380 4.296 -0.992 1.00 34.17 244 MET A O 1
ATOM 1936 N N . ILE A 1 245 ? 8.279 3.106 -0.556 1.00 39.71 245 ILE A N 1
ATOM 1937 C CA . ILE A 1 245 ? 8.860 3.267 -1.917 1.00 38.05 245 ILE A CA 1
ATOM 1938 C C . ILE A 1 245 ? 9.208 1.899 -2.466 1.00 33.68 245 ILE A C 1
ATOM 1939 O O . ILE A 1 245 ? 9.954 1.189 -1.827 1.00 39.55 245 ILE A O 1
ATOM 1944 N N . PHE A 1 246 ? 8.627 1.575 -3.610 1.00 37.58 246 PHE A N 1
ATOM 1945 C CA . PHE A 1 246 ? 8.846 0.328 -4.371 1.00 36.82 246 PHE A CA 1
ATOM 1946 C C . PHE A 1 246 ? 9.751 0.662 -5.546 1.00 37.44 246 PHE A C 1
ATOM 1947 O O . PHE A 1 246 ? 9.458 1.652 -6.246 1.00 37.54 246 PHE A O 1
ATOM 1955 N N . VAL A 1 247 ? 10.809 -0.127 -5.735 1.00 35.81 247 VAL A N 1
ATOM 1956 C CA . VAL A 1 247 ? 11.641 -0.117 -6.966 1.00 35.88 247 VAL A CA 1
ATOM 1957 C C . VAL A 1 247 ? 11.872 -1.572 -7.358 1.00 36.59 247 VAL A C 1
ATOM 1958 O O . VAL A 1 247 ? 12.194 -2.384 -6.474 1.00 37.66 247 VAL A O 1
ATOM 1962 N N . GLY A 1 248 ? 11.625 -1.871 -8.629 1.00 35.83 248 GLY A N 1
ATOM 1963 C CA . GLY A 1 248 ? 11.582 -3.244 -9.152 1.00 38.39 248 GLY A CA 1
ATOM 1964 C C . GLY A 1 248 ? 12.276 -3.377 -10.500 1.00 39.39 248 GLY A C 1
ATOM 1965 O O . GLY A 1 248 ? 12.448 -2.373 -11.233 1.00 35.13 248 GLY A O 1
ATOM 1966 N N . ASN A 1 249 ? 12.671 -4.605 -10.786 1.00 35.22 249 ASN A N 1
ATOM 1967 C CA . ASN A 1 249 ? 13.103 -5.079 -12.115 1.00 39.01 249 ASN A CA 1
ATOM 1968 C C . ASN A 1 249 ? 12.360 -6.401 -12.339 1.00 38.66 249 ASN A C 1
ATOM 1969 O O . ASN A 1 249 ? 11.573 -6.794 -11.461 1.00 43.72 249 ASN A O 1
ATOM 1974 N N . ARG A 1 250 ? 12.649 -7.087 -13.432 1.00 36.57 250 ARG A N 1
ATOM 1975 C CA . ARG A 1 250 ? 11.913 -8.284 -13.888 1.00 37.36 250 ARG A CA 1
ATOM 1976 C C . ARG A 1 250 ? 12.003 -9.409 -12.852 1.00 37.61 250 ARG A C 1
ATOM 1977 O O . ARG A 1 250 ? 11.266 -10.375 -12.987 1.00 45.05 250 ARG A O 1
ATOM 1985 N N . GLY A 1 251 ? 12.887 -9.334 -11.869 1.00 36.00 251 GLY A N 1
ATOM 1986 C CA . GLY A 1 251 ? 13.127 -10.504 -11.004 1.00 36.62 251 GLY A CA 1
ATOM 1987 C C . GLY A 1 251 ? 13.019 -10.189 -9.534 1.00 36.97 251 GLY A C 1
ATOM 1988 O O . GLY A 1 251 ? 12.993 -11.143 -8.770 1.00 35.39 251 GLY A O 1
ATOM 1989 N N . CYS A 1 252 ? 12.935 -8.909 -9.165 1.00 37.52 252 CYS A N 1
ATOM 1990 C CA . CYS A 1 252 ? 13.114 -8.419 -7.775 1.00 39.16 252 CYS A CA 1
ATOM 1991 C C . CYS A 1 252 ? 12.405 -7.070 -7.620 1.00 42.23 252 CYS A C 1
ATOM 1992 O O . CYS A 1 252 ? 12.599 -6.185 -8.488 1.00 41.42 252 CYS A O 1
ATOM 1995 N N . VAL A 1 253 ? 11.601 -6.941 -6.563 1.00 41.77 253 VAL A N 1
ATOM 1996 C CA . VAL A 1 253 ? 11.042 -5.654 -6.078 1.00 37.72 253 VAL A CA 1
ATOM 1997 C C . VAL A 1 253 ? 11.545 -5.482 -4.648 1.00 41.23 253 VAL A C 1
ATOM 1998 O O . VAL A 1 253 ? 11.427 -6.446 -3.833 1.00 38.80 253 VAL A O 1
ATOM 2002 N N . GLN A 1 254 ? 12.050 -4.288 -4.355 1.00 41.39 254 GLN A N 1
ATOM 2003 C CA . GLN A 1 254 ? 12.576 -3.925 -3.024 1.00 38.07 254 GLN A CA 1
ATOM 2004 C C . GLN A 1 254 ? 11.701 -2.806 -2.468 1.00 36.11 254 GLN A C 1
ATOM 2005 O O . GLN A 1 254 ? 11.444 -1.827 -3.189 1.00 33.55 254 GLN A O 1
ATOM 2011 N N . ILE A 1 255 ? 11.274 -2.965 -1.217 1.00 36.88 255 ILE A N 1
ATOM 2012 C CA . ILE A 1 255 ? 10.246 -2.103 -0.561 1.00 41.40 255 ILE A CA 1
ATOM 2013 C C . ILE A 1 255 ? 10.903 -1.394 0.621 1.00 38.84 255 ILE A C 1
ATOM 2014 O O . ILE A 1 255 ? 11.302 -2.067 1.584 1.00 39.11 255 ILE A O 1
ATOM 2019 N N . PHE A 1 256 ? 11.006 -0.075 0.525 1.00 36.96 256 PHE A N 1
ATOM 2020 C CA . PHE A 1 256 ? 11.246 0.835 1.667 1.00 35.52 256 PHE A CA 1
ATOM 2021 C C . PHE A 1 256 ? 9.920 1.178 2.354 1.00 39.87 256 PHE A C 1
ATOM 2022 O O . PHE A 1 256 ? 8.968 1.519 1.642 1.00 38.10 256 PHE A O 1
ATOM 2030 N N . THR A 1 257 ? 9.881 1.097 3.688 1.00 39.87 257 THR A N 1
ATOM 2031 C CA . THR A 1 257 ? 8.845 1.693 4.565 1.00 39.33 257 THR A CA 1
ATOM 2032 C C . THR A 1 257 ? 9.560 2.545 5.603 1.00 38.12 257 THR A C 1
ATOM 2033 O O . THR A 1 257 ? 10.422 1.999 6.281 1.00 39.85 257 THR A O 1
ATOM 2037 N N . GLY A 1 258 ? 9.199 3.811 5.763 1.00 33.75 258 GLY A N 1
ATOM 2038 C CA . GLY A 1 258 ? 9.884 4.634 6.767 1.00 32.31 258 GLY A CA 1
ATOM 2039 C C . GLY A 1 258 ? 9.683 6.093 6.474 1.00 35.95 258 GLY A C 1
ATOM 2040 O O . GLY A 1 258 ? 8.909 6.437 5.548 1.00 35.24 258 GLY A O 1
ATOM 2041 N N . MET A 1 259 ? 10.375 6.928 7.222 1.00 36.01 259 MET A N 1
ATOM 2042 C CA . MET A 1 259 ? 10.313 8.392 7.059 1.00 43.74 259 MET A CA 1
ATOM 2043 C C . MET A 1 259 ? 11.481 8.840 6.178 1.00 42.47 259 MET A C 1
ATOM 2044 O O . MET A 1 259 ? 12.485 8.124 6.122 1.00 43.62 259 MET A O 1
ATOM 2049 N N . ILE A 1 260 ? 11.297 9.948 5.461 1.00 42.59 260 ILE A N 1
ATOM 2050 C CA . ILE A 1 260 ? 12.304 10.574 4.564 1.00 42.45 260 ILE A CA 1
ATOM 2051 C C . ILE A 1 260 ? 13.102 11.575 5.399 1.00 45.45 260 ILE A C 1
ATOM 2052 O O . ILE A 1 260 ? 12.485 12.539 5.869 1.00 47.45 260 ILE A O 1
ATOM 2057 N N . GLU A 1 261 ? 14.407 11.354 5.593 1.00 45.30 261 GLU A N 1
ATOM 2058 C CA . GLU A 1 261 ? 15.242 12.198 6.492 1.00 46.12 261 GLU A CA 1
ATOM 2059 C C . GLU A 1 261 ? 15.792 13.388 5.704 1.00 46.09 261 GLU A C 1
ATOM 2060 O O . GLU A 1 261 ? 15.910 14.469 6.281 1.00 41.74 261 GLU A O 1
ATOM 2066 N N . LYS A 1 262 ? 16.104 13.196 4.426 1.00 46.43 262 LYS A N 1
ATOM 2067 C CA . LYS A 1 262 ? 16.697 14.260 3.586 1.00 49.07 262 LYS A CA 1
ATOM 2068 C C . LYS A 1 262 ? 16.458 13.959 2.104 1.00 48.45 262 LYS A C 1
ATOM 2069 O O . LYS A 1 262 ? 16.641 12.812 1.674 1.00 48.22 262 LYS A O 1
ATOM 2075 N N . VAL A 1 263 ? 16.112 14.985 1.344 1.00 47.24 263 VAL A N 1
ATOM 2076 C CA . VAL A 1 263 ? 15.933 14.895 -0.126 1.00 50.08 263 VAL A CA 1
ATOM 2077 C C . VAL A 1 263 ? 16.876 15.910 -0.746 1.00 51.26 263 VAL A C 1
ATOM 2078 O O . VAL A 1 263 ? 16.809 17.075 -0.344 1.00 50.52 263 VAL A O 1
ATOM 2082 N N . THR A 1 264 ? 17.718 15.477 -1.680 1.00 49.77 264 THR A N 1
ATOM 2083 C CA . THR A 1 264 ? 18.724 16.361 -2.316 1.00 54.62 264 THR A CA 1
ATOM 2084 C C . THR A 1 264 ? 18.703 16.090 -3.820 1.00 50.55 264 THR A C 1
ATOM 2085 O O . THR A 1 264 ? 18.829 14.956 -4.280 1.00 49.76 264 THR A O 1
ATOM 2089 N N . PRO A 1 265 ? 18.511 17.135 -4.640 1.00 49.25 265 PRO A N 1
ATOM 2090 C CA . PRO A 1 265 ? 18.599 16.979 -6.083 1.00 54.81 265 PRO A CA 1
ATOM 2091 C C . PRO A 1 265 ? 20.092 17.032 -6.394 1.00 55.94 265 PRO A C 1
ATOM 2092 O O . PRO A 1 265 ? 20.828 17.542 -5.583 1.00 55.71 265 PRO A O 1
ATOM 2096 N N . HIS A 1 266 ? 20.489 16.492 -7.538 1.00 59.29 266 HIS A N 1
ATOM 2097 C CA . HIS A 1 266 ? 21.860 16.594 -8.087 1.00 63.16 266 HIS A CA 1
ATOM 2098 C C . HIS A 1 266 ? 21.748 16.445 -9.602 1.00 65.38 266 HIS A C 1
ATOM 2099 O O . HIS A 1 266 ? 21.387 15.334 -10.071 1.00 66.67 266 HIS A O 1
ATOM 2106 N N . GLN A 1 267 ? 21.994 17.518 -10.345 1.00 61.68 267 GLN A N 1
ATOM 2107 C CA . GLN A 1 267 ? 21.891 17.428 -11.816 1.00 63.89 267 GLN A CA 1
ATOM 2108 C C . GLN A 1 267 ? 20.483 16.901 -12.116 1.00 61.45 267 GLN A C 1
ATOM 2109 O O . GLN A 1 267 ? 19.515 17.532 -11.647 1.00 61.81 267 GLN A O 1
ATOM 2115 N N . ASP A 1 268 ? 20.393 15.730 -12.763 1.00 59.23 268 ASP A N 1
ATOM 2116 C CA . ASP A 1 268 ? 19.140 15.093 -13.239 1.00 59.71 268 ASP A CA 1
ATOM 2117 C C . ASP A 1 268 ? 18.630 14.076 -12.215 1.00 56.86 268 ASP A C 1
ATOM 2118 O O . ASP A 1 268 ? 17.525 13.532 -12.437 1.00 55.51 268 ASP A O 1
ATOM 2123 N N . TRP A 1 269 ? 19.401 13.809 -11.159 1.00 51.99 269 TRP A N 1
ATOM 2124 C CA . TRP A 1 269 ? 19.006 12.847 -10.102 1.00 52.14 269 TRP A CA 1
ATOM 2125 C C . TRP A 1 269 ? 18.204 13.566 -9.011 1.00 49.95 269 TRP A C 1
ATOM 2126 O O . TRP A 1 269 ? 18.486 14.738 -8.739 1.00 51.77 269 TRP A O 1
ATOM 2137 N N . ILE A 1 270 ? 17.207 12.883 -8.452 1.00 48.95 270 ILE A N 1
ATOM 2138 C CA . ILE A 1 270 ? 16.558 13.225 -7.152 1.00 46.95 270 ILE A CA 1
ATOM 2139 C C . ILE A 1 270 ? 16.955 12.134 -6.148 1.00 45.18 270 ILE A C 1
ATOM 2140 O O . ILE A 1 270 ? 16.878 10.925 -6.498 1.00 45.41 270 ILE A O 1
ATOM 2145 N N . ASN A 1 271 ? 17.424 12.518 -4.963 1.00 43.36 271 ASN A N 1
ATOM 2146 C CA . ASN A 1 271 ? 18.076 11.550 -4.039 1.00 43.50 271 ASN A CA 1
ATOM 2147 C C . ASN A 1 271 ? 17.423 11.638 -2.668 1.00 44.36 271 ASN A C 1
ATOM 2148 O O . ASN A 1 271 ? 17.100 12.753 -2.235 1.00 44.38 271 ASN A O 1
ATOM 2153 N N . VAL A 1 272 ? 17.226 10.487 -2.034 1.00 44.06 272 VAL A N 1
ATOM 2154 C CA . VAL A 1 272 ? 16.880 10.414 -0.592 1.00 44.44 272 VAL A CA 1
ATOM 2155 C C . VAL A 1 272 ? 18.081 9.802 0.122 1.00 45.17 272 VAL A C 1
ATOM 2156 O O . VAL A 1 272 ? 18.499 8.677 -0.246 1.00 44.71 272 VAL A O 1
ATOM 2160 N N . PHE A 1 273 ? 18.611 10.520 1.109 1.00 46.31 273 PHE A N 1
ATOM 2161 C CA . PHE A 1 273 ? 19.710 10.039 1.976 1.00 46.78 273 PHE A CA 1
ATOM 2162 C C . PHE A 1 273 ? 19.175 9.843 3.398 1.00 46.83 273 PHE A C 1
ATOM 2163 O O . PHE A 1 273 ? 18.978 10.840 4.100 1.00 47.00 273 PHE A O 1
ATOM 2171 N N . ASN A 1 274 ? 18.912 8.591 3.774 1.00 39.70 274 ASN A N 1
ATOM 2172 C CA . ASN A 1 274 ? 18.590 8.183 5.159 1.00 44.56 274 ASN A CA 1
ATOM 2173 C C . ASN A 1 274 ? 19.803 7.482 5.762 1.00 43.72 274 ASN A C 1
ATOM 2174 O O . ASN A 1 274 ? 20.740 7.225 5.030 1.00 50.53 274 ASN A O 1
ATOM 2179 N N . GLN A 1 275 ? 19.767 7.165 7.050 1.00 46.14 275 GLN A N 1
ATOM 2180 C CA . GLN A 1 275 ? 20.832 6.368 7.711 1.00 50.93 275 GLN A CA 1
ATOM 2181 C C . GLN A 1 275 ? 20.797 4.950 7.121 1.00 44.63 275 GLN A C 1
ATOM 2182 O O . GLN A 1 275 ? 21.868 4.396 6.904 1.00 46.60 275 GLN A O 1
ATOM 2188 N N . ARG A 1 276 ? 19.623 4.384 6.836 1.00 41.84 276 ARG A N 1
ATOM 2189 C CA . ARG A 1 276 ? 19.513 2.937 6.493 1.00 40.49 276 ARG A CA 1
ATOM 2190 C C . ARG A 1 276 ? 18.967 2.724 5.085 1.00 38.55 276 ARG A C 1
ATOM 2191 O O . ARG A 1 276 ? 18.832 1.546 4.679 1.00 37.66 276 ARG A O 1
ATOM 2199 N N . PHE A 1 277 ? 18.747 3.802 4.331 1.00 37.25 277 PHE A N 1
ATOM 2200 C CA . PHE A 1 277 ? 18.128 3.722 2.991 1.00 34.78 277 PHE A CA 1
ATOM 2201 C C . PHE A 1 277 ? 18.656 4.844 2.105 1.00 36.20 277 PHE A C 1
ATOM 2202 O O . PHE A 1 277 ? 18.780 5.997 2.593 1.00 32.35 277 PHE A O 1
ATOM 2210 N N . THR A 1 278 ? 18.924 4.512 0.834 1.00 35.14 278 THR A N 1
ATOM 2211 C CA . THR A 1 278 ? 19.216 5.510 -0.220 1.00 40.46 278 THR A CA 1
ATOM 2212 C C . THR A 1 278 ? 18.326 5.239 -1.438 1.00 37.50 278 THR A C 1
ATOM 2213 O O . THR A 1 278 ? 18.160 4.059 -1.853 1.00 35.70 278 THR A O 1
ATOM 2217 N N . LEU A 1 279 ? 17.748 6.304 -1.975 1.00 36.11 279 LEU A N 1
ATOM 2218 C CA . LEU A 1 279 ? 17.093 6.297 -3.292 1.00 38.83 279 LEU A CA 1
ATOM 2219 C C . LEU A 1 279 ? 17.868 7.256 -4.190 1.00 40.69 279 LEU A C 1
ATOM 2220 O O . LEU A 1 279 ? 18.121 8.426 -3.764 1.00 42.40 279 LEU A O 1
ATOM 2225 N N . HIS A 1 280 ? 18.234 6.757 -5.366 1.00 40.95 280 HIS A N 1
ATOM 2226 C CA . HIS A 1 280 ? 18.696 7.556 -6.528 1.00 42.06 280 HIS A CA 1
ATOM 2227 C C . HIS A 1 280 ? 17.694 7.316 -7.664 1.00 40.12 280 HIS A C 1
ATOM 2228 O O . HIS A 1 280 ? 17.519 6.141 -8.091 1.00 37.89 280 HIS A O 1
ATOM 2235 N N . LEU A 1 281 ? 17.026 8.375 -8.109 1.00 38.55 281 LEU A N 1
ATOM 2236 C CA . LEU A 1 281 ? 16.063 8.303 -9.228 1.00 37.58 281 LEU A CA 1
ATOM 2237 C C . LEU A 1 281 ? 16.391 9.422 -10.220 1.00 37.47 281 LEU A C 1
ATOM 2238 O O . LEU A 1 281 ? 16.624 10.558 -9.771 1.00 37.42 281 LEU A O 1
ATOM 2243 N N . ILE A 1 282 ? 16.427 9.104 -11.515 1.00 42.60 282 ILE A N 1
ATOM 2244 C CA . ILE A 1 282 ? 16.665 10.102 -12.601 1.00 44.30 282 ILE A CA 1
ATOM 2245 C C . ILE A 1 282 ? 15.337 10.826 -12.873 1.00 47.24 282 ILE A C 1
ATOM 2246 O O . ILE A 1 282 ? 14.557 10.343 -13.717 1.00 41.23 282 ILE A O 1
ATOM 2251 N N . GLU A 1 283 ? 15.111 11.933 -12.149 1.00 49.04 283 GLU A N 1
ATOM 2252 C CA . GLU A 1 283 ? 13.881 12.757 -12.162 1.00 49.20 283 GLU A CA 1
ATOM 2253 C C . GLU A 1 283 ? 13.499 13.061 -13.611 1.00 46.93 283 GLU A C 1
ATOM 2254 O O . GLU A 1 283 ? 12.317 12.949 -13.919 1.00 45.62 283 GLU A O 1
ATOM 2260 N N . THR A 1 284 ? 14.456 13.416 -14.470 1.00 44.25 284 THR A N 1
ATOM 2261 C CA . THR A 1 284 ? 14.186 13.881 -15.857 1.00 44.36 284 THR A CA 1
ATOM 2262 C C . THR A 1 284 ? 13.686 12.735 -16.745 1.00 44.83 284 THR A C 1
ATOM 2263 O O . THR A 1 284 ? 13.171 13.069 -17.821 1.00 42.58 284 THR A O 1
ATOM 2267 N N . THR A 1 285 ? 13.806 11.457 -16.343 1.00 41.55 285 THR A N 1
ATOM 2268 C CA . THR A 1 285 ? 13.256 10.318 -17.142 1.00 42.13 285 THR A CA 1
ATOM 2269 C C . THR A 1 285 ? 11.779 10.014 -16.789 1.00 45.95 285 THR A C 1
ATOM 2270 O O . THR A 1 285 ? 11.195 9.112 -17.443 1.00 43.64 285 THR A O 1
ATOM 2274 N N . ILE A 1 286 ? 11.177 10.712 -15.815 1.00 43.63 286 ILE A N 1
ATOM 2275 C CA . ILE A 1 286 ? 9.737 10.539 -15.456 1.00 46.36 286 ILE A CA 1
ATOM 2276 C C . ILE A 1 286 ? 8.895 11.145 -16.591 1.00 47.94 286 ILE A C 1
ATOM 2277 O O . ILE A 1 286 ? 8.800 12.375 -16.652 1.00 44.33 286 ILE A O 1
ATOM 2282 N N . ALA A 1 287 ? 8.278 10.313 -17.434 1.00 51.05 287 ALA A N 1
ATOM 2283 C CA . ALA A 1 287 ? 7.440 10.745 -18.580 1.00 48.54 287 ALA A CA 1
ATOM 2284 C C . ALA A 1 287 ? 5.989 10.911 -18.119 1.00 49.06 287 ALA A C 1
ATOM 2285 O O . ALA A 1 287 ? 5.372 11.890 -18.532 1.00 43.14 287 ALA A O 1
ATOM 2287 N N . GLU A 1 288 ? 5.471 9.962 -17.328 1.00 48.21 288 GLU A N 1
ATOM 2288 C CA . GLU A 1 288 ? 4.082 9.960 -16.790 1.00 50.02 288 GLU A CA 1
ATOM 2289 C C . GLU A 1 288 ? 4.086 9.685 -15.282 1.00 48.18 288 GLU A C 1
ATOM 2290 O O . GLU A 1 288 ? 4.724 8.702 -14.818 1.00 41.26 288 GLU A O 1
ATOM 2296 N N . SER A 1 289 ? 3.350 10.518 -14.557 1.00 42.92 289 SER A N 1
ATOM 2297 C CA . SER A 1 289 ? 3.141 10.416 -13.099 1.00 42.14 289 SER A CA 1
ATOM 2298 C C . SER A 1 289 ? 1.642 10.244 -12.895 1.00 44.16 289 SER A C 1
ATOM 2299 O O . SER A 1 289 ? 0.899 11.138 -13.288 1.00 45.44 289 SER A O 1
ATOM 2302 N N . TRP A 1 290 ? 1.218 9.088 -12.411 1.00 45.14 290 TRP A N 1
ATOM 2303 C CA . TRP A 1 290 ? -0.209 8.785 -12.141 1.00 44.37 290 TRP A CA 1
ATOM 2304 C C . TRP A 1 290 ? -0.479 8.712 -10.632 1.00 48.26 290 TRP A C 1
ATOM 2305 O O . TRP A 1 290 ? 0.355 8.117 -9.894 1.00 46.48 290 TRP A O 1
ATOM 2316 N N . ILE A 1 291 ? -1.620 9.270 -10.207 1.00 43.77 291 ILE A N 1
ATOM 2317 C CA . ILE A 1 291 ? -2.278 8.958 -8.916 1.00 40.58 291 ILE A CA 1
ATOM 2318 C C . ILE A 1 291 ? -3.307 7.870 -9.200 1.00 42.18 291 ILE A C 1
ATOM 2319 O O . ILE A 1 291 ? -4.103 8.038 -10.113 1.00 42.03 291 ILE A O 1
ATOM 2324 N N . THR A 1 292 ? -3.267 6.768 -8.468 1.00 42.35 292 THR A N 1
ATOM 2325 C CA . THR A 1 292 ? -4.317 5.728 -8.540 1.00 47.37 292 THR A CA 1
ATOM 2326 C C . THR A 1 292 ? -4.931 5.557 -7.143 1.00 48.90 292 THR A C 1
ATOM 2327 O O . THR A 1 292 ? -4.202 5.744 -6.131 1.00 53.17 292 THR A O 1
ATOM 2331 N N . ARG A 1 293 ? -6.237 5.274 -7.108 1.00 44.79 293 ARG A N 1
ATOM 2332 C CA . ARG A 1 293 ? -7.000 4.937 -5.886 1.00 44.21 293 ARG A CA 1
ATOM 2333 C C . ARG A 1 293 ? -7.580 3.559 -6.164 1.00 39.25 293 ARG A C 1
ATOM 2334 O O . ARG A 1 293 ? -8.335 3.452 -7.082 1.00 42.93 293 ARG A O 1
ATOM 2342 N N . LYS A 1 294 ? -7.129 2.537 -5.453 1.00 42.96 294 LYS A N 1
ATOM 2343 C CA . LYS A 1 294 ? -7.593 1.138 -5.603 1.00 47.30 294 LYS A CA 1
ATOM 2344 C C . LYS A 1 294 ? -8.329 0.781 -4.320 1.00 54.29 294 LYS A C 1
ATOM 2345 O O . LYS A 1 294 ? -7.847 1.081 -3.227 1.00 48.73 294 LYS A O 1
ATOM 2351 N N . PRO A 1 295 ? -9.528 0.170 -4.416 1.00 54.85 295 PRO A N 1
ATOM 2352 C CA . PRO A 1 295 ? -10.312 -0.169 -3.238 1.00 58.44 295 PRO A CA 1
ATOM 2353 C C . PRO A 1 295 ? -9.781 -1.454 -2.596 1.00 60.25 295 PRO A C 1
ATOM 2354 O O . PRO A 1 295 ? -9.238 -2.308 -3.299 1.00 61.91 295 PRO A O 1
ATOM 2358 N N . THR A 1 296 ? -9.906 -1.513 -1.269 1.00 57.13 296 THR A N 1
ATOM 2359 C CA . THR A 1 296 ? -9.580 -2.682 -0.421 1.00 58.51 296 THR A CA 1
ATOM 2360 C C . THR A 1 296 ? -10.676 -2.773 0.641 1.00 61.28 296 THR A C 1
ATOM 2361 O O . THR A 1 296 ? -11.470 -1.816 0.712 1.00 67.73 296 THR A O 1
ATOM 2365 N N . LYS A 1 297 ? -10.676 -3.838 1.450 1.00 62.51 297 LYS A N 1
ATOM 2366 C CA . LYS A 1 297 ? -11.566 -4.010 2.635 1.00 62.62 297 LYS A CA 1
ATOM 2367 C C . LYS A 1 297 ? -11.354 -2.837 3.605 1.00 66.60 297 LYS A C 1
ATOM 2368 O O . LYS A 1 297 ? -12.327 -2.416 4.259 1.00 66.97 297 LYS A O 1
ATOM 2374 N N . ASP A 1 298 ? -10.124 -2.315 3.674 1.00 66.29 298 ASP A N 1
ATOM 2375 C CA . ASP A 1 298 ? -9.705 -1.262 4.637 1.00 63.76 298 ASP A CA 1
ATOM 2376 C C . ASP A 1 298 ? -9.790 0.116 3.972 1.00 58.88 298 ASP A C 1
ATOM 2377 O O . ASP A 1 298 ? -9.206 1.046 4.525 1.00 64.12 298 ASP A O 1
ATOM 2382 N N . GLY A 1 299 ? -10.507 0.251 2.853 1.00 54.08 299 GLY A N 1
ATOM 2383 C CA . GLY A 1 299 ? -10.749 1.547 2.193 1.00 54.21 299 GLY A CA 1
ATOM 2384 C C . GLY A 1 299 ? -9.866 1.695 0.976 1.00 55.22 299 GLY A C 1
ATOM 2385 O O . GLY A 1 299 ? -9.244 0.685 0.583 1.00 58.34 299 GLY A O 1
ATOM 2386 N N . PHE A 1 300 ? -9.808 2.902 0.411 1.00 50.40 300 PHE A N 1
ATOM 2387 C CA . PHE A 1 300 ? -8.996 3.227 -0.789 1.00 56.92 300 PHE A CA 1
ATOM 2388 C C . PHE A 1 300 ? -7.512 3.325 -0.406 1.00 53.35 300 PHE A C 1
ATOM 2389 O O . PHE A 1 300 ? -7.167 3.949 0.617 1.00 50.71 300 PHE A O 1
ATOM 2397 N N . VAL A 1 301 ? -6.644 2.740 -1.230 1.00 52.05 301 VAL A N 1
ATOM 2398 C CA . VAL A 1 301 ? -5.166 2.909 -1.130 1.00 48.74 301 VAL A CA 1
ATOM 2399 C C . VAL A 1 301 ? -4.716 3.764 -2.311 1.00 45.23 301 VAL A C 1
ATOM 2400 O O . VAL A 1 301 ? -4.913 3.353 -3.455 1.00 41.09 301 VAL A O 1
ATOM 2404 N N . THR A 1 302 ? -4.183 4.948 -2.027 1.00 43.98 302 THR A N 1
ATOM 2405 C CA . THR A 1 302 ? -3.693 5.928 -3.032 1.00 43.03 302 THR A CA 1
ATOM 2406 C C . THR A 1 302 ? -2.184 5.752 -3.252 1.00 44.27 302 THR A C 1
ATOM 2407 O O . THR A 1 302 ? -1.429 5.715 -2.263 1.00 43.55 302 THR A O 1
ATOM 2411 N N . SER A 1 303 ? -1.751 5.697 -4.506 1.00 47.70 303 SER A N 1
ATOM 2412 C CA A SER A 1 303 ? -0.318 5.571 -4.872 0.50 46.18 303 SER A CA 1
ATOM 2413 C CA B SER A 1 303 ? -0.318 5.571 -4.872 0.50 46.18 303 SER A CA 1
ATOM 2414 C C . SER A 1 303 ? 0.049 6.612 -5.928 1.00 44.81 303 SER A C 1
ATOM 2415 O O . SER A 1 303 ? -0.852 7.044 -6.656 1.00 43.35 303 SER A O 1
ATOM 2420 N N . LEU A 1 304 ? 1.331 6.967 -5.979 1.00 43.75 304 LEU A N 1
ATOM 2421 C CA . LEU A 1 304 ? 1.950 7.699 -7.112 1.00 43.35 304 LEU A CA 1
ATOM 2422 C C . LEU A 1 304 ? 2.802 6.690 -7.877 1.00 41.59 304 LEU A C 1
ATOM 2423 O O . LEU A 1 304 ? 3.690 6.105 -7.245 1.00 41.91 304 LEU A O 1
ATOM 2428 N N . GLU A 1 305 ? 2.514 6.486 -9.162 1.00 41.14 305 GLU A N 1
ATOM 2429 C CA . GLU A 1 305 ? 3.212 5.524 -10.057 1.00 42.80 305 GLU A CA 1
ATOM 2430 C C . GLU A 1 305 ? 3.937 6.293 -11.167 1.00 43.24 305 GLU A C 1
ATOM 2431 O O . GLU A 1 305 ? 3.303 7.118 -11.834 1.00 45.24 305 GLU A O 1
ATOM 2437 N N . LEU A 1 306 ? 5.233 6.043 -11.346 1.00 42.26 306 LEU A N 1
ATOM 2438 C CA . LEU A 1 306 ? 6.101 6.826 -12.255 1.00 39.74 306 LEU A CA 1
ATOM 2439 C C . LEU A 1 306 ? 6.450 5.926 -13.427 1.00 39.07 306 LEU A C 1
ATOM 2440 O O . LEU A 1 306 ? 6.700 4.717 -13.183 1.00 35.19 306 LEU A O 1
ATOM 2445 N N . PHE A 1 307 ? 6.393 6.471 -14.646 1.00 38.39 307 PHE A N 1
ATOM 2446 C CA . PHE A 1 307 ? 6.674 5.729 -15.898 1.00 36.19 307 PHE A CA 1
ATOM 2447 C C . PHE A 1 307 ? 7.666 6.501 -16.754 1.00 39.75 307 PHE A C 1
ATOM 2448 O O . PHE A 1 307 ? 7.614 7.745 -16.823 1.00 38.35 307 PHE A O 1
ATOM 2456 N N . ALA A 1 308 ? 8.577 5.759 -17.372 1.00 43.16 308 ALA A N 1
ATOM 2457 C CA . ALA A 1 308 ? 9.513 6.292 -18.381 1.00 44.49 308 ALA A CA 1
ATOM 2458 C C . ALA A 1 308 ? 8.785 6.301 -19.734 1.00 43.25 308 ALA A C 1
ATOM 2459 O O . ALA A 1 308 ? 7.716 5.678 -19.839 1.00 42.28 308 ALA A O 1
ATOM 2461 N N . ALA A 1 309 ? 9.348 7.019 -20.706 1.00 42.68 309 ALA A N 1
ATOM 2462 C CA . ALA A 1 309 ? 8.798 7.241 -22.061 1.00 42.88 309 ALA A CA 1
ATOM 2463 C C . ALA A 1 309 ? 8.470 5.901 -22.746 1.00 41.48 309 ALA A C 1
ATOM 2464 O O . ALA A 1 309 ? 7.517 5.880 -23.515 1.00 45.01 309 ALA A O 1
ATOM 2466 N N . ASP A 1 310 ? 9.212 4.825 -22.476 1.00 42.65 310 ASP A N 1
ATOM 2467 C CA . ASP A 1 310 ? 8.985 3.469 -23.064 1.00 43.25 310 ASP A CA 1
ATOM 2468 C C . ASP A 1 310 ? 7.978 2.666 -22.232 1.00 42.82 310 ASP A C 1
ATOM 2469 O O . ASP A 1 310 ? 7.717 1.496 -22.587 1.00 40.00 310 ASP A O 1
ATOM 2474 N N . GLY A 1 311 ? 7.482 3.245 -21.137 1.00 44.46 311 GLY A N 1
ATOM 2475 C CA . GLY A 1 311 ? 6.466 2.618 -20.270 1.00 49.47 311 GLY A CA 1
ATOM 2476 C C . GLY A 1 311 ? 7.079 1.778 -19.162 1.00 47.55 311 GLY A C 1
ATOM 2477 O O . GLY A 1 311 ? 6.314 1.088 -18.464 1.00 43.73 311 GLY A O 1
ATOM 2478 N N . THR A 1 312 ? 8.398 1.842 -18.972 1.00 43.60 312 THR A N 1
ATOM 2479 C CA . THR A 1 312 ? 9.090 1.152 -17.852 1.00 44.48 312 THR A CA 1
ATOM 2480 C C . THR A 1 312 ? 8.589 1.719 -16.518 1.00 42.58 312 THR A C 1
ATOM 2481 O O . THR A 1 312 ? 8.487 2.958 -16.400 1.00 39.94 312 THR A O 1
ATOM 2485 N N . GLN A 1 313 ? 8.332 0.842 -15.544 1.00 40.19 313 GLN A N 1
ATOM 2486 C CA . GLN A 1 313 ? 7.913 1.237 -14.173 1.00 43.84 313 GLN A CA 1
ATOM 2487 C C . GLN A 1 313 ? 9.163 1.707 -13.425 1.00 41.86 313 GLN A C 1
ATOM 2488 O O . GLN A 1 313 ? 9.995 0.875 -13.041 1.00 43.77 313 GLN A O 1
ATOM 2494 N N . ILE A 1 314 ? 9.298 3.010 -13.241 1.00 37.85 314 ILE A N 1
ATOM 2495 C CA . ILE A 1 314 ? 10.412 3.602 -12.463 1.00 38.57 314 ILE A CA 1
ATOM 2496 C C . ILE A 1 314 ? 10.256 3.186 -10.995 1.00 41.40 314 ILE A C 1
ATOM 2497 O O . ILE A 1 314 ? 11.109 2.458 -10.512 1.00 42.23 314 ILE A O 1
ATOM 2502 N N . ALA A 1 315 ? 9.175 3.599 -10.337 1.00 38.20 315 ALA A N 1
ATOM 2503 C CA . ALA A 1 315 ? 8.955 3.408 -8.888 1.00 41.71 315 ALA A CA 1
ATOM 2504 C C . ALA A 1 315 ? 7.488 3.725 -8.569 1.00 44.94 315 ALA A C 1
ATOM 2505 O O . ALA A 1 315 ? 6.857 4.452 -9.370 1.00 44.77 315 ALA A O 1
ATOM 2507 N N . GLN A 1 316 ? 6.982 3.205 -7.440 1.00 43.07 316 GLN A N 1
ATOM 2508 C CA . GLN A 1 316 ? 5.617 3.478 -6.911 1.00 41.83 316 GLN A CA 1
ATOM 2509 C C . GLN A 1 316 ? 5.777 3.932 -5.457 1.00 41.12 316 GLN A C 1
ATOM 2510 O O . GLN A 1 316 ? 6.697 3.423 -4.785 1.00 42.21 316 GLN A O 1
ATOM 2516 N N . LEU A 1 317 ? 4.994 4.929 -5.032 1.00 37.76 317 LEU A N 1
ATOM 2517 C CA . LEU A 1 317 ? 4.933 5.409 -3.629 1.00 39.29 317 LEU A CA 1
ATOM 2518 C C . LEU A 1 317 ? 3.528 5.194 -3.057 1.00 41.58 317 LEU A C 1
ATOM 2519 O O . LEU A 1 317 ? 2.510 5.503 -3.725 1.00 38.09 317 LEU A O 1
ATOM 2524 N N . TYR A 1 318 ? 3.484 4.696 -1.832 1.00 38.51 318 TYR A N 1
ATOM 2525 C CA . TYR A 1 318 ? 2.246 4.527 -1.049 1.00 39.61 318 TYR A CA 1
ATOM 2526 C C . TYR A 1 318 ? 2.477 5.176 0.301 1.00 40.80 318 TYR A C 1
ATOM 2527 O O . TYR A 1 318 ? 3.654 5.488 0.608 1.00 38.22 318 TYR A O 1
ATOM 2536 N N . GLY A 1 319 ? 1.397 5.393 1.043 1.00 36.66 319 GLY A N 1
ATOM 2537 C CA . GLY A 1 319 ? 1.439 5.664 2.492 1.00 37.41 319 GLY A CA 1
ATOM 2538 C C . GLY A 1 319 ? 1.687 4.357 3.216 1.00 37.30 319 GLY A C 1
ATOM 2539 O O . GLY A 1 319 ? 1.389 3.295 2.620 1.00 36.49 319 GLY A O 1
ATOM 2540 N N . GLN A 1 320 ? 2.242 4.412 4.427 1.00 39.77 320 GLN A N 1
ATOM 2541 C CA . GLN A 1 320 ? 2.407 3.211 5.283 1.00 42.22 320 GLN A CA 1
ATOM 2542 C C . GLN A 1 320 ? 1.025 2.673 5.663 1.00 43.12 320 GLN A C 1
ATOM 2543 O O . GLN A 1 320 ? 0.131 3.481 5.944 1.00 40.51 320 GLN A O 1
ATOM 2549 N N . ARG A 1 321 ? 0.867 1.349 5.668 1.00 44.52 321 ARG A N 1
ATOM 2550 C CA . ARG A 1 321 ? -0.422 0.680 5.952 1.00 49.22 321 ARG A CA 1
ATOM 2551 C C . ARG A 1 321 ? -0.183 -0.803 6.266 1.00 51.83 321 ARG A C 1
ATOM 2552 O O . ARG A 1 321 ? 0.453 -1.476 5.474 1.00 55.04 321 ARG A O 1
ATOM 2560 N N . THR A 1 322 ? -0.665 -1.300 7.395 1.00 57.82 322 THR A N 1
ATOM 2561 C CA . THR A 1 322 ? -0.683 -2.756 7.697 1.00 68.71 322 THR A CA 1
ATOM 2562 C C . THR A 1 322 ? -2.084 -3.305 7.373 1.00 75.87 322 THR A C 1
ATOM 2563 O O . THR A 1 322 ? -3.039 -2.501 7.314 1.00 77.43 322 THR A O 1
ATOM 2567 N N . GLU A 1 323 ? -2.217 -4.623 7.186 1.00 81.31 323 GLU A N 1
ATOM 2568 C CA . GLU A 1 323 ? -3.527 -5.275 6.914 1.00 85.01 323 GLU A CA 1
ATOM 2569 C C . GLU A 1 323 ? -4.475 -4.964 8.078 1.00 72.81 323 GLU A C 1
ATOM 2570 O O . GLU A 1 323 ? -4.065 -5.114 9.245 1.00 65.24 323 GLU A O 1
ATOM 2576 N N . GLY A 1 324 ? -5.699 -4.548 7.751 1.00 72.83 324 GLY A N 1
ATOM 2577 C CA . GLY A 1 324 ? -6.779 -4.264 8.716 1.00 69.73 324 GLY A CA 1
ATOM 2578 C C . GLY A 1 324 ? -6.786 -2.804 9.116 1.00 62.97 324 GLY A C 1
ATOM 2579 O O . GLY A 1 324 ? -7.562 -2.436 10.014 1.00 58.31 324 GLY A O 1
ATOM 2580 N N . GLN A 1 325 ? -5.939 -1.993 8.481 1.00 57.61 325 GLN A N 1
ATOM 2581 C CA . GLN A 1 325 ? -5.770 -0.570 8.850 1.00 58.28 325 GLN A CA 1
ATOM 2582 C C . GLN A 1 325 ? -5.932 0.244 7.576 1.00 52.28 325 GLN A C 1
ATOM 2583 O O . GLN A 1 325 ? -5.465 -0.163 6.526 1.00 54.41 325 GLN A O 1
ATOM 2589 N N . PRO A 1 326 ? -6.606 1.411 7.596 1.00 54.10 326 PRO A N 1
ATOM 2590 C CA . PRO A 1 326 ? -6.626 2.286 6.424 1.00 55.51 326 PRO A CA 1
ATOM 2591 C C . PRO A 1 326 ? -5.256 2.909 6.131 1.00 60.02 326 PRO A C 1
ATOM 2592 O O . PRO A 1 326 ? -4.386 2.830 6.976 1.00 61.08 326 PRO A O 1
ATOM 2596 N N . GLU A 1 327 ? -5.104 3.552 4.974 1.00 55.37 327 GLU A N 1
ATOM 2597 C CA . GLU A 1 327 ? -3.974 4.479 4.738 1.00 56.97 327 GLU A CA 1
ATOM 2598 C C . GLU A 1 327 ? -4.233 5.712 5.611 1.00 51.60 327 GLU A C 1
ATOM 2599 O O . GLU A 1 327 ? -5.374 5.923 5.957 1.00 52.42 327 GLU A O 1
ATOM 2605 N N . GLN A 1 328 ? -3.192 6.449 5.998 1.00 53.59 328 GLN A N 1
ATOM 2606 C CA . GLN A 1 328 ? -3.303 7.668 6.839 1.00 60.07 328 GLN A CA 1
ATOM 2607 C C . GLN A 1 328 ? -3.953 8.775 6.007 1.00 55.92 328 GLN A C 1
ATOM 2608 O O . GLN A 1 328 ? -3.749 8.805 4.794 1.00 58.65 328 GLN A O 1
ATOM 2614 N N . THR A 1 329 ? -4.724 9.651 6.635 1.00 52.70 329 THR A N 1
ATOM 2615 C CA . THR A 1 329 ? -5.320 10.825 5.958 1.00 54.56 329 THR A CA 1
ATOM 2616 C C . THR A 1 329 ? -4.203 11.756 5.505 1.00 48.94 329 THR A C 1
ATOM 2617 O O . THR A 1 329 ? -4.345 12.354 4.433 1.00 53.54 329 THR A O 1
ATOM 2621 N N . GLN A 1 330 ? -3.156 11.867 6.315 1.00 48.12 330 GLN A N 1
ATOM 2622 C CA . GLN A 1 330 ? -1.984 12.732 6.054 1.00 52.14 330 GLN A CA 1
ATOM 2623 C C . GLN A 1 330 ? -1.438 12.463 4.652 1.00 50.20 330 GLN A C 1
ATOM 2624 O O . GLN A 1 330 ? -1.162 13.447 3.930 1.00 49.21 330 GLN A O 1
ATOM 2630 N N . TRP A 1 331 ? -1.283 11.179 4.303 1.00 44.94 331 TRP A N 1
ATOM 2631 C CA . TRP A 1 331 ? -0.857 10.730 2.958 1.00 45.78 331 TRP A CA 1
ATOM 2632 C C . TRP A 1 331 ? -1.806 11.311 1.908 1.00 44.73 331 TRP A C 1
ATOM 2633 O O . TRP A 1 331 ? -1.338 12.033 1.030 1.00 45.28 331 TRP A O 1
ATOM 2644 N N . ARG A 1 332 ? -3.110 11.092 2.060 1.00 47.94 332 ARG A N 1
ATOM 2645 C CA . ARG A 1 332 ? -4.130 11.559 1.080 1.00 47.89 332 ARG A CA 1
ATOM 2646 C C . ARG A 1 332 ? -4.076 13.076 0.912 1.00 47.59 332 ARG A C 1
ATOM 2647 O O . ARG A 1 332 ? -4.254 13.546 -0.217 1.00 51.58 332 ARG A O 1
ATOM 2655 N N . GLU A 1 333 ? -3.848 13.806 2.000 1.00 50.64 333 GLU A N 1
ATOM 2656 C CA . GLU A 1 333 ? -3.787 15.293 1.993 1.00 56.22 333 GLU A CA 1
ATOM 2657 C C . GLU A 1 333 ? -2.509 15.752 1.306 1.00 54.31 333 GLU A C 1
ATOM 2658 O O . GLU A 1 333 ? -2.544 16.856 0.760 1.00 59.07 333 GLU A O 1
ATOM 2664 N N . GLN A 1 334 ? -1.422 14.975 1.401 1.00 51.85 334 GLN A N 1
ATOM 2665 C CA . GLN A 1 334 ? -0.152 15.262 0.681 1.00 50.26 334 GLN A CA 1
ATOM 2666 C C . GLN A 1 334 ? -0.402 15.044 -0.813 1.00 43.95 334 GLN A C 1
ATOM 2667 O O . GLN A 1 334 ? -0.063 15.937 -1.628 1.00 46.54 334 GLN A O 1
ATOM 2673 N N . ILE A 1 335 ? -1.010 13.909 -1.155 1.00 40.00 335 ILE A N 1
ATOM 2674 C CA . ILE A 1 335 ? -1.354 13.581 -2.568 1.00 46.91 335 ILE A CA 1
ATOM 2675 C C . ILE A 1 335 ? -2.269 14.687 -3.108 1.00 46.96 335 ILE A C 1
ATOM 2676 O O . ILE A 1 335 ? -2.036 15.119 -4.217 1.00 47.69 335 ILE A O 1
ATOM 2681 N N . ALA A 1 336 ? -3.215 15.186 -2.309 1.00 45.85 336 ALA A N 1
ATOM 2682 C CA . ALA A 1 336 ? -4.183 16.222 -2.731 1.00 51.16 336 ALA A CA 1
ATOM 2683 C C . ALA A 1 336 ? -3.492 17.542 -3.084 1.00 50.20 336 ALA A C 1
ATOM 2684 O O . ALA A 1 336 ? -4.100 18.314 -3.845 1.00 52.99 336 ALA A O 1
ATOM 2686 N N . ARG A 1 337 ? -2.275 17.792 -2.595 1.00 53.48 337 ARG A N 1
ATOM 2687 C CA . ARG A 1 337 ? -1.535 19.060 -2.861 1.00 58.80 337 ARG A CA 1
ATOM 2688 C C . ARG A 1 337 ? -0.766 19.002 -4.194 1.00 57.85 337 ARG A C 1
ATOM 2689 O O . ARG A 1 337 ? -0.244 20.065 -4.620 1.00 47.40 337 ARG A O 1
ATOM 2697 N N . LEU A 1 338 ? -0.694 17.820 -4.823 1.00 60.78 338 LEU A N 1
ATOM 2698 C CA . LEU A 1 338 ? -0.035 17.609 -6.141 1.00 60.52 338 LEU A CA 1
ATOM 2699 C C . LEU A 1 338 ? -0.902 18.207 -7.246 1.00 62.94 338 LEU A C 1
ATOM 2700 O O . LEU A 1 338 ? -2.107 17.976 -7.229 1.00 68.67 338 LEU A O 1
ATOM 2705 N N . ASN A 1 339 ? -0.280 18.905 -8.193 1.00 70.76 339 ASN A N 1
ATOM 2706 C CA . ASN A 1 339 ? -0.982 19.615 -9.289 1.00 83.52 339 ASN A CA 1
ATOM 2707 C C . ASN A 1 339 ? -1.381 18.595 -10.356 1.00 86.34 339 ASN A C 1
ATOM 2708 O O . ASN A 1 339 ? -0.494 17.876 -10.865 1.00 71.98 339 ASN A O 1
ATOM 2713 N N A ASN A 1 340 ? -2.683 18.533 -10.652 0.50 90.71 340 ASN A N 1
ATOM 2714 N N B ASN A 1 340 ? -2.683 18.530 -10.650 0.50 90.71 340 ASN A N 1
ATOM 2715 C CA A ASN A 1 340 ? -3.286 17.700 -11.725 0.50 98.19 340 ASN A CA 1
ATOM 2716 C CA B ASN A 1 340 ? -3.278 17.693 -11.724 0.50 98.17 340 ASN A CA 1
ATOM 2717 C C A ASN A 1 340 ? -2.763 18.232 -13.069 0.50 100.76 340 ASN A C 1
ATOM 2718 C C B ASN A 1 340 ? -2.757 18.231 -13.065 0.50 100.68 340 ASN A C 1
ATOM 2719 O O A ASN A 1 340 ? -2.764 19.468 -13.239 0.50 96.63 340 ASN A O 1
ATOM 2720 O O B ASN A 1 340 ? -2.752 19.468 -13.230 0.50 96.25 340 ASN A O 1
ATOM 2729 N N . LYS A 1 341 ? -2.279 17.336 -13.944 1.00 109.15 341 LYS A N 1
ATOM 2730 C CA . LYS A 1 341 ? -1.721 17.640 -15.302 1.00 109.05 341 LYS A CA 1
ATOM 2731 C C . LYS A 1 341 ? -0.960 18.975 -15.325 1.00 109.26 341 LYS A C 1
ATOM 2732 O O . LYS A 1 341 ? -1.048 19.743 -16.298 1.00 101.07 341 LYS A O 1
#

Secondary structure (DSSP, 8-state):
--HHHHHHHHHHH-TT--HHHHHHHHTS-HHHHHHHTBTTTEEEE-S-HHHHHHHGGGG-SEEEEEE-SSEEEEEEE---SEE--SS-EEE--TTS--EEE-GGGEEEEEEEEE--SS--EEEEEEEETTS-EEEEEE--TTS-HHHHHHHHHHHEES--PPP--------------S-HHHHHHHHHT-SSTTHHHHHHHHTT--HHHHHHHS-TTTEEEE-TTHHHHHHHHHHHHT--EEEEEEETTEEEEEEE----EEEETTEEEEE-SSEEEEEEGGG--EEEEEEEEETTEEEEEEEEE-TT--EEEEEEE---TTSPPPHHHHHHHTTSPB-